Protein AF-0000000087534093 (afdb_homodimer)

Organism: NCBI:txid39488

Secondary structure (DSSP, 8-state):
--SEEEEEEES-HHHHHHHHHHHHHH--SSEEEEEEESSGGG-SS--HHHHHHHHHHTTTSSEEEEEE-SHHHHHHHHHHHHHS-HHHHTTEEE--S-HHHHHHHHHHHHTT---HHHHHHHHHHGGG----/--SEEEEEEES-HHHHHHHHHHHHHH--SSEEEEEEESSGGG-SS--HHHHHHHHHHTTTSSEEEEEESSHHHHHHHHHHHHHS-HHHHTTEEE--S-HHHHHHHHHHHHTT---HHHHHHHHHHGGG----

pLDDT: mean 95.96, std 4.79, range [62.59, 98.88]

InterPro domains:
  IPR004701 Phosphotransferase system, mannose-type IIA component [PF03610] (5-119)
  IPR004701 Phosphotransferase system, mannose-type IIA component [PS51096] (3-132)
  IPR012844 Dihydroxyacetone kinase phosphotransferase subunit, N-terminal domain [TIGR02364] (5-125)
  IPR036662 Phosphotransferase system, mannose-type IIA component superfamily [G3DSA:3.40.50.510] (1-131)
  IPR036662 Phosphotransferase system, mannose-type IIA component superfamily [SSF53062] (3-128)
  IPR039643 Dihydroxyacetone kinase phosphotransferase subunit DhaM [PTHR38594] (5-131)

Radius of gyration: 17.89 Å; Cα contacts (8 Å, |Δi|>4): 641; chains: 2; bounding box: 32×52×37 Å

Nearest PDB structures (foldseek):
  3b48-assembly1_A  TM=9.057E-01  e=6.236E-12  Enterococcus faecalis V583
  3b48-assembly1_B  TM=8.945E-01  e=7.944E-12  Enterococcus faecalis V583
  3b48-assembly2_D  TM=9.049E-01  e=7.477E-12  Enterococcus faecalis V583
  3b48-assembly3_E  TM=9.272E-01  e=3.193E-11  Enterococcus faecalis V583
  3ipr-assembly1_A  TM=7.389E-01  e=1.703E-05  Enterococcus faecalis

Sequence (264 aa):
MAKFGVVLVSHSEYIAKGLKELVDEMNDGSVQVVAAGGADGGRIGTSAIKIQGAIESVEDCDHILIYADLGSSILSAETAIDLIDEDLAEKVQLVDAPIVEGALAGVVQGTISDDVADVIKASEDARNVHKNMAKFGVVLVSHSEYIAKGLKELVDEMNDGSVQVVAAGGADGGRIGTSAIKIQGAIESVEDCDHILIYADLGSSILSAETAIDLIDEDLAEKVQLVDAPIVEGALAGVVQGTISDDVADVIKASEDARNVHKN

Foldseek 3Di:
DAQEEEEQEELAQCVQVVLQVVLVVLAPPNYHYDYQYHDPPRHRGGALVSLLVSLVVPLVHQAYEYAYADDRSVVSNVSNLVPDDPVSSVRYDYAPAHRRQLVNQLNNQSRVDSDNVSSSVSSRCSNVDDDD/DAQEEEEQEELAQCVQVVLQVVLVVLAPPNYHYDYQYHDPPRHRGGALVSLLVSLVVPLVHQAYEYAYADDRSVVSNVSSLVPDDPVSSVRYDYADAHRRQLVNQLNNQSRVDSDNVSSSVSSRCSNVDDDD

Structure (mmCIF, N/CA/C/O backbone):
data_AF-0000000087534093-model_v1
#
loop_
_entity.id
_entity.type
_entity.pdbx_description
1 polymer 'phosphoenolpyruvate--glycerone phosphotransferase'
#
loop_
_atom_site.group_PDB
_atom_site.id
_atom_site.type_symbol
_atom_site.label_atom_id
_atom_site.label_alt_id
_atom_site.label_comp_id
_atom_site.label_asym_id
_atom_site.label_entity_id
_atom_site.label_seq_id
_atom_site.pdbx_PDB_ins_code
_atom_site.Cartn_x
_atom_site.Cartn_y
_atom_site.Cartn_z
_atom_site.occupancy
_atom_site.B_iso_or_equiv
_atom_site.auth_seq_id
_atom_site.auth_comp_id
_atom_site.auth_asym_id
_atom_site.auth_atom_id
_atom_site.pdbx_PDB_model_num
ATOM 1 N N . MET A 1 1 ? 10.445 23.625 13 1 62.69 1 MET A N 1
ATOM 2 C CA . MET A 1 1 ? 9.25 22.781 13.039 1 62.69 1 MET A CA 1
ATOM 3 C C . MET A 1 1 ? 8.984 22.156 11.672 1 62.69 1 MET A C 1
ATOM 5 O O . MET A 1 1 ? 9.375 22.703 10.641 1 62.69 1 MET A O 1
ATOM 9 N N . ALA A 1 2 ? 8.531 20.797 11.609 1 74.69 2 ALA A N 1
ATOM 10 C CA . ALA A 1 2 ? 8.391 20.188 10.289 1 74.69 2 ALA A CA 1
ATOM 11 C C . ALA A 1 2 ? 7.309 20.891 9.477 1 74.69 2 ALA A C 1
ATOM 13 O O . ALA A 1 2 ? 6.332 21.391 10.031 1 74.69 2 ALA A O 1
ATOM 14 N N . LYS A 1 3 ? 7.59 21.141 8.266 1 90.69 3 LYS A N 1
ATOM 15 C CA . LYS A 1 3 ? 6.66 21.812 7.375 1 90.69 3 LYS A CA 1
ATOM 16 C C . LYS A 1 3 ? 5.477 20.922 7.027 1 90.69 3 LYS A C 1
ATOM 18 O O . LYS A 1 3 ? 4.336 21.375 6.977 1 90.69 3 LYS A O 1
ATOM 23 N N . PHE A 1 4 ? 5.746 19.641 6.945 1 97.69 4 PHE A N 1
ATOM 24 C CA . PHE A 1 4 ? 4.703 18.703 6.531 1 97.69 4 PHE A CA 1
ATOM 25 C C . PHE A 1 4 ? 4.43 17.672 7.621 1 97.69 4 PHE A C 1
ATOM 27 O O . PHE A 1 4 ? 5.359 17.094 8.188 1 97.69 4 PHE A O 1
ATOM 34 N N . GLY A 1 5 ? 3.141 17.5 8.008 1 98.44 5 GLY A N 1
ATOM 35 C CA . GLY A 1 5 ? 2.645 16.328 8.711 1 98.44 5 GLY A CA 1
ATOM 36 C C . GLY A 1 5 ? 1.967 15.328 7.797 1 98.44 5 GLY A C 1
ATOM 37 O O . GLY A 1 5 ? 1.226 15.711 6.887 1 98.44 5 GLY A O 1
ATOM 38 N N . VAL A 1 6 ? 2.297 14.117 7.973 1 98.69 6 VAL A N 1
ATOM 39 C CA . VAL A 1 6 ? 1.723 13.047 7.16 1 98.69 6 VAL A CA 1
ATOM 40 C C . VAL A 1 6 ? 0.996 12.047 8.055 1 98.69 6 VAL A C 1
ATOM 42 O O . VAL A 1 6 ? 1.562 11.555 9.039 1 98.69 6 VAL A O 1
ATOM 45 N N . VAL A 1 7 ? -0.252 11.805 7.742 1 98.88 7 VAL A N 1
ATOM 46 C CA . VAL A 1 7 ? -1.061 10.828 8.453 1 98.88 7 VAL A CA 1
ATOM 47 C C . VAL A 1 7 ? -1.387 9.656 7.531 1 98.88 7 VAL A C 1
ATOM 49 O O . VAL A 1 7 ? -2.018 9.836 6.488 1 98.88 7 VAL A O 1
ATOM 52 N N . LEU A 1 8 ? -0.976 8.492 7.895 1 98.81 8 LEU A N 1
ATOM 53 C CA . LEU A 1 8 ? -1.179 7.285 7.105 1 98.81 8 LEU A CA 1
ATOM 54 C C . LEU A 1 8 ? -2.373 6.492 7.621 1 98.81 8 LEU A C 1
ATOM 56 O O . LEU A 1 8 ? -2.316 5.91 8.711 1 98.81 8 LEU A O 1
ATOM 60 N N . VAL A 1 9 ? -3.438 6.434 6.871 1 98.62 9 VAL A N 1
ATOM 61 C CA . VAL A 1 9 ? -4.699 5.824 7.285 1 98.62 9 VAL A CA 1
ATOM 62 C C . VAL A 1 9 ? -4.922 4.523 6.512 1 98.62 9 VAL A C 1
ATOM 64 O O . VAL A 1 9 ? -4.973 4.527 5.281 1 98.62 9 VAL A O 1
ATOM 67 N N . SER A 1 10 ? -5.039 3.49 7.184 1 98.25 10 SER A N 1
ATOM 68 C CA . SER A 1 10 ? -5.289 2.189 6.574 1 98.25 10 SER A CA 1
ATOM 69 C C . SER A 1 10 ? -6.215 1.344 7.441 1 98.25 10 SER A C 1
ATOM 71 O O . SER A 1 10 ? -6.316 1.562 8.648 1 98.25 10 SER A O 1
ATOM 73 N N . HIS A 1 11 ? -6.906 0.391 6.844 1 97.81 11 HIS A N 1
ATOM 74 C CA . HIS A 1 11 ? -7.707 -0.587 7.57 1 97.81 11 HIS A CA 1
ATOM 75 C C . HIS A 1 11 ? -6.828 -1.479 8.445 1 97.81 11 HIS A C 1
ATOM 77 O O . HIS A 1 11 ? -7.312 -2.08 9.406 1 97.81 11 HIS A O 1
ATOM 83 N N . SER A 1 12 ? -5.613 -1.548 8.062 1 97.94 12 SER A N 1
ATOM 84 C CA . SER A 1 12 ? -4.672 -2.436 8.734 1 97.94 12 SER A CA 1
ATOM 85 C C . SER A 1 12 ? -3.656 -1.644 9.555 1 97.94 12 SER A C 1
ATOM 87 O O . SER A 1 12 ? -2.955 -0.784 9.023 1 97.94 12 SER A O 1
ATOM 89 N N . GLU A 1 13 ? -3.535 -1.968 10.812 1 97.69 13 GLU A N 1
ATOM 90 C CA . GLU A 1 13 ? -2.514 -1.368 11.664 1 97.69 13 GLU A CA 1
ATOM 91 C C . GLU A 1 13 ? -1.111 -1.701 11.164 1 97.69 13 GLU A C 1
ATOM 93 O O . GLU A 1 13 ? -0.208 -0.864 11.227 1 97.69 13 GLU A O 1
ATOM 98 N N . TYR A 1 14 ? -0.919 -2.854 10.625 1 97.75 14 TYR A N 1
ATOM 99 C CA . TYR A 1 14 ? 0.382 -3.291 10.133 1 97.75 14 TYR A CA 1
ATOM 100 C C . TYR A 1 14 ? 0.789 -2.504 8.891 1 97.75 14 TYR A C 1
ATOM 102 O O . TYR A 1 14 ? 1.941 -2.084 8.766 1 97.75 14 TYR A O 1
ATOM 110 N N . ILE A 1 15 ? -0.169 -2.312 7.988 1 98.44 15 ILE A N 1
ATOM 111 C CA . ILE A 1 15 ? 0.138 -1.559 6.777 1 98.44 15 ILE A CA 1
ATOM 112 C C . ILE A 1 15 ? 0.563 -0.139 7.148 1 98.44 15 ILE A C 1
ATOM 114 O O . ILE A 1 15 ? 1.596 0.348 6.68 1 98.44 15 ILE A O 1
ATOM 118 N N . ALA A 1 16 ? -0.221 0.5 8.039 1 98.5 16 ALA A N 1
ATOM 119 C CA . ALA A 1 16 ? 0.091 1.873 8.422 1 98.5 16 ALA A CA 1
ATOM 120 C C . ALA A 1 16 ? 1.44 1.949 9.133 1 98.5 16 ALA A C 1
ATOM 122 O O . ALA A 1 16 ? 2.268 2.809 8.812 1 98.5 16 ALA A O 1
ATOM 123 N N . LYS A 1 17 ? 1.658 1.052 10.039 1 97.88 17 LYS A N 1
ATOM 124 C CA . LYS A 1 17 ? 2.916 1.018 10.781 1 97.88 17 LYS A CA 1
ATOM 125 C C . LYS A 1 17 ? 4.094 0.728 9.852 1 97.88 17 LYS A C 1
ATOM 127 O O . LYS A 1 17 ? 5.133 1.388 9.938 1 97.88 17 LYS A O 1
ATOM 132 N N . GLY A 1 18 ? 3.969 -0.279 9.039 1 98.19 18 GLY A N 1
ATOM 133 C CA . GLY A 1 18 ? 5.02 -0.611 8.094 1 98.19 18 GLY A CA 1
ATOM 134 C C . GLY A 1 18 ? 5.348 0.524 7.141 1 98.19 18 GLY A C 1
ATOM 135 O O . GLY A 1 18 ? 6.516 0.766 6.832 1 98.19 18 GLY A O 1
ATOM 136 N N . LEU A 1 19 ? 4.293 1.172 6.648 1 98.62 19 LEU A N 1
ATOM 137 C CA . LEU A 1 19 ? 4.484 2.297 5.742 1 98.62 19 LEU A CA 1
ATOM 138 C C . LEU A 1 19 ? 5.215 3.441 6.438 1 98.62 19 LEU A C 1
ATOM 140 O O . LEU A 1 19 ? 6.098 4.07 5.852 1 98.62 19 LEU A O 1
ATOM 144 N N . LYS A 1 20 ? 4.852 3.705 7.691 1 98.5 20 LYS A N 1
ATOM 145 C CA . LYS A 1 20 ? 5.566 4.734 8.445 1 98.5 20 LYS A CA 1
ATOM 146 C C . LYS A 1 20 ? 7.055 4.41 8.539 1 98.5 20 LYS A C 1
ATOM 148 O O . LYS A 1 20 ? 7.898 5.27 8.281 1 98.5 20 LYS A O 1
ATOM 153 N N . GLU A 1 21 ? 7.355 3.193 8.898 1 97.5 21 GLU A N 1
ATOM 154 C CA . GLU A 1 21 ? 8.758 2.789 9 1 97.5 21 GLU A CA 1
ATOM 155 C C . GLU A 1 21 ? 9.477 2.953 7.664 1 97.5 21 GLU A C 1
ATOM 157 O O . GLU A 1 21 ? 10.617 3.416 7.625 1 97.5 21 GLU A O 1
ATOM 162 N N . LEU A 1 22 ? 8.82 2.539 6.613 1 97.62 22 LEU A N 1
ATOM 163 C CA . LEU A 1 22 ? 9.406 2.6 5.273 1 97.62 22 LEU A CA 1
ATOM 164 C C . LEU A 1 22 ? 9.695 4.039 4.875 1 97.62 22 LEU A C 1
ATOM 166 O O . LEU A 1 22 ? 10.805 4.352 4.43 1 97.62 22 LEU A O 1
ATOM 170 N N . VAL A 1 23 ? 8.719 4.957 5.051 1 97.25 23 VAL A N 1
ATOM 171 C CA . VAL A 1 23 ? 8.906 6.332 4.609 1 97.25 23 VAL A CA 1
ATOM 172 C C . VAL A 1 23 ? 9.891 7.043 5.535 1 97.25 23 VAL A C 1
ATOM 174 O O . VAL A 1 23 ? 10.602 7.961 5.113 1 97.25 23 VAL A O 1
ATOM 177 N N . ASP A 1 24 ? 9.938 6.637 6.812 1 96.56 24 ASP A N 1
ATOM 178 C CA . ASP A 1 24 ? 10.891 7.227 7.75 1 96.56 24 ASP A CA 1
ATOM 179 C C . ASP A 1 24 ? 12.328 6.957 7.316 1 96.56 24 ASP A C 1
ATOM 181 O O . ASP A 1 24 ? 13.227 7.75 7.605 1 96.56 24 ASP A O 1
ATOM 185 N N . GLU A 1 25 ? 12.531 5.781 6.617 1 93.88 25 GLU A N 1
ATOM 186 C CA . GLU A 1 25 ? 13.859 5.465 6.098 1 93.88 25 GLU A CA 1
ATOM 187 C C . GLU A 1 25 ? 14.312 6.496 5.07 1 93.88 25 GLU A C 1
ATOM 189 O O . GLU A 1 25 ? 15.516 6.707 4.883 1 93.88 25 GLU A O 1
ATOM 194 N N . MET A 1 26 ? 13.305 7.133 4.414 1 90.31 26 MET A N 1
ATOM 195 C CA . MET A 1 26 ? 13.617 8.086 3.355 1 90.31 26 MET A CA 1
ATOM 196 C C . MET A 1 26 ? 13.5 9.523 3.861 1 90.31 26 MET A C 1
ATOM 198 O O . MET A 1 26 ? 13.773 10.469 3.125 1 90.31 26 MET A O 1
ATOM 202 N N . ASN A 1 27 ? 13.047 9.578 5.031 1 91.75 27 ASN A N 1
ATOM 203 C CA . ASN A 1 27 ? 12.789 10.867 5.664 1 91.75 27 ASN A CA 1
ATOM 204 C C . ASN A 1 27 ? 14.023 11.391 6.395 1 91.75 27 ASN A C 1
ATOM 206 O O . ASN A 1 27 ? 14.742 10.617 7.043 1 91.75 27 ASN A O 1
ATOM 210 N N . ASP A 1 28 ? 14.336 12.617 6.301 1 88.69 28 ASP A N 1
ATOM 211 C CA . ASP A 1 28 ? 15.477 13.219 6.984 1 88.69 28 ASP A CA 1
ATOM 212 C C . ASP A 1 28 ? 15.023 13.992 8.227 1 88.69 28 ASP A C 1
ATOM 214 O O . ASP A 1 28 ? 15.789 14.797 8.773 1 88.69 28 ASP A O 1
ATOM 218 N N . GLY A 1 29 ? 13.789 13.758 8.633 1 86.81 29 GLY A N 1
ATOM 219 C CA . GLY A 1 29 ? 13.242 14.469 9.781 1 86.81 29 GLY A CA 1
ATOM 220 C C . GLY A 1 29 ? 12.406 15.672 9.391 1 86.81 29 GLY A C 1
ATOM 221 O O . GLY A 1 29 ? 11.766 16.297 10.242 1 86.81 29 GLY A O 1
ATOM 222 N N . SER A 1 30 ? 12.328 16 8.148 1 90.31 30 SER A N 1
ATOM 223 C CA . SER A 1 30 ? 11.633 17.188 7.672 1 90.31 30 SER A CA 1
ATOM 224 C C . SER A 1 30 ? 10.125 16.953 7.617 1 90.31 30 SER A C 1
ATOM 226 O O . SER A 1 30 ? 9.344 17.906 7.508 1 90.31 30 SER A O 1
ATOM 228 N N . VAL A 1 31 ? 9.758 15.766 7.582 1 96.62 31 VAL A N 1
ATOM 229 C CA . VAL A 1 31 ? 8.344 15.422 7.523 1 96.62 31 VAL A CA 1
ATOM 230 C C . VAL A 1 31 ? 7.961 14.609 8.766 1 96.62 31 VAL A C 1
ATOM 232 O O . VAL A 1 31 ? 8.625 13.633 9.102 1 96.62 31 VAL A O 1
ATOM 235 N N . GLN A 1 32 ? 6.988 15.023 9.492 1 97.88 32 GLN A N 1
ATOM 236 C CA . GLN A 1 32 ? 6.453 14.234 10.594 1 97.88 32 GLN A CA 1
ATOM 237 C C . GLN A 1 32 ? 5.426 13.219 10.109 1 97.88 32 GLN A C 1
ATOM 239 O O . GLN A 1 32 ? 4.414 13.594 9.508 1 97.88 32 GLN A O 1
ATOM 244 N N . VAL A 1 33 ? 5.664 11.992 10.383 1 98.5 33 VAL A N 1
ATOM 245 C CA . VAL A 1 33 ? 4.793 10.938 9.875 1 98.5 33 VAL A CA 1
ATOM 246 C C . VAL A 1 33 ? 4.133 10.203 11.039 1 98.5 33 VAL A C 1
ATOM 248 O O . VAL A 1 33 ? 4.809 9.805 11.992 1 98.5 33 VAL A O 1
ATOM 251 N N . VAL A 1 34 ? 2.832 10.023 10.961 1 98.62 34 VAL A N 1
ATOM 252 C CA . VAL A 1 34 ? 2.074 9.32 11.992 1 98.62 34 VAL A CA 1
ATOM 253 C C . VAL A 1 34 ? 1.203 8.242 11.344 1 98.62 34 VAL A C 1
ATOM 255 O O . VAL A 1 34 ? 0.57 8.484 10.312 1 98.62 34 VAL A O 1
ATOM 258 N N . ALA A 1 35 ? 1.254 7.059 11.906 1 98.56 35 ALA A N 1
ATOM 259 C CA . ALA A 1 35 ? 0.413 5.957 11.445 1 98.56 35 ALA A CA 1
ATOM 260 C C . ALA A 1 35 ? -0.921 5.938 12.188 1 98.56 35 ALA A C 1
ATOM 262 O O . ALA A 1 35 ? -0.96 6.09 13.406 1 98.56 35 ALA A O 1
ATOM 263 N N . ALA A 1 36 ? -1.951 5.844 11.469 1 97.94 36 ALA A N 1
ATOM 264 C CA . ALA A 1 36 ? -3.303 5.699 12 1 97.94 36 ALA A CA 1
ATOM 265 C C . ALA A 1 36 ? -4.043 4.551 11.32 1 97.94 36 ALA A C 1
ATOM 267 O O . ALA A 1 36 ? -5.035 4.77 10.625 1 97.94 36 ALA A O 1
ATOM 268 N N . GLY A 1 37 ? -3.576 3.371 11.633 1 97.12 37 GLY A N 1
ATOM 269 C CA . GLY A 1 37 ? -4.176 2.201 11.008 1 97.12 37 GLY A CA 1
ATOM 270 C C . GLY A 1 37 ? -4.926 1.32 11.992 1 97.12 37 GLY A C 1
ATOM 271 O O . GLY A 1 37 ? -4.566 1.245 13.164 1 97.12 37 GLY A O 1
ATOM 272 N N . GLY A 1 38 ? -5.969 0.679 11.461 1 96.75 38 GLY A N 1
ATOM 273 C CA . GLY A 1 38 ? -6.684 -0.331 12.227 1 96.75 38 GLY A CA 1
ATOM 274 C C . GLY A 1 38 ? -7.797 0.244 13.078 1 96.75 38 GLY A C 1
ATOM 275 O O . GLY A 1 38 ? -7.867 1.458 13.281 1 96.75 38 GLY A O 1
ATOM 276 N N . ALA A 1 39 ? -8.711 -0.656 13.422 1 94.62 39 ALA A N 1
ATOM 277 C CA . ALA A 1 39 ? -9.742 -0.328 14.406 1 94.62 39 ALA A CA 1
ATOM 278 C C . ALA A 1 39 ? -9.234 -0.542 15.828 1 94.62 39 ALA A C 1
ATOM 280 O O . ALA A 1 39 ? -8.031 -0.699 16.047 1 94.62 39 ALA A O 1
ATOM 281 N N . ASP A 1 40 ? -10.219 -0.404 16.719 1 88.12 40 ASP A N 1
ATOM 282 C CA . ASP A 1 40 ? -9.844 -0.617 18.125 1 88.12 40 ASP A CA 1
ATOM 283 C C . ASP A 1 40 ? -9.344 -2.041 18.344 1 88.12 40 ASP A C 1
ATOM 285 O O . ASP A 1 40 ? -9.906 -2.996 17.797 1 88.12 40 ASP A O 1
ATOM 289 N N . GLY A 1 41 ? -8.234 -2.191 19.047 1 87.12 41 GLY A N 1
ATOM 290 C CA . GLY A 1 41 ? -7.684 -3.494 19.391 1 87.12 41 GLY A CA 1
ATOM 291 C C . GLY A 1 41 ? -6.871 -4.105 18.25 1 87.12 41 GLY A C 1
ATOM 292 O O . GLY A 1 41 ? -6.562 -5.297 18.281 1 87.12 41 GLY A O 1
ATOM 293 N N . GLY A 1 42 ? -6.621 -3.4 17.281 1 85.88 42 GLY A N 1
ATOM 294 C CA . GLY A 1 42 ? -5.738 -3.861 16.219 1 85.88 42 GLY A CA 1
ATOM 295 C C . GLY A 1 42 ? -6.457 -4.668 15.156 1 85.88 42 GLY A C 1
ATOM 296 O O . GLY A 1 42 ? -5.82 -5.277 14.297 1 85.88 42 GLY A O 1
ATOM 297 N N . ARG A 1 43 ? -7.812 -4.703 15.25 1 93.31 43 ARG A N 1
ATOM 298 C CA . ARG A 1 43 ? -8.602 -5.414 14.258 1 93.31 43 ARG A CA 1
ATOM 299 C C . ARG A 1 43 ? -8.609 -4.668 12.922 1 93.31 43 ARG A C 1
ATOM 301 O O . ARG A 1 43 ? -8.375 -3.461 12.883 1 93.31 43 ARG A O 1
ATOM 308 N N . ILE A 1 44 ? -8.82 -5.387 11.812 1 96.81 44 ILE A N 1
ATOM 309 C CA . ILE A 1 44 ? -8.984 -4.766 10.5 1 96.81 44 ILE A CA 1
ATOM 310 C C . ILE A 1 44 ? -10.148 -3.783 10.531 1 96.81 44 ILE A C 1
ATOM 312 O O . ILE A 1 44 ? -11.227 -4.109 11.039 1 96.81 44 ILE A O 1
ATOM 316 N N . GLY A 1 45 ? -9.945 -2.611 10.133 1 96.38 45 GLY A N 1
ATOM 317 C CA . GLY A 1 45 ? -10.914 -1.527 10.156 1 96.38 45 GLY A CA 1
ATOM 318 C C . GLY A 1 45 ? -10.281 -0.159 10.305 1 96.38 45 GLY A C 1
ATOM 319 O O . GLY A 1 45 ? -9.078 0.002 10.062 1 96.38 45 GLY A O 1
ATOM 320 N N . THR A 1 46 ? -11.094 0.821 10.516 1 96.94 46 THR A N 1
ATOM 321 C CA . THR A 1 46 ? -10.609 2.186 10.703 1 96.94 46 THR A CA 1
ATOM 322 C C . THR A 1 46 ? -11.25 2.818 11.938 1 96.94 46 THR A C 1
ATOM 324 O O . THR A 1 46 ? -12.242 2.307 12.461 1 96.94 46 THR A O 1
ATOM 327 N N . SER A 1 47 ? -10.648 3.777 12.422 1 96.75 47 SER A N 1
ATOM 328 C CA . SER A 1 47 ? -11.148 4.539 13.555 1 96.75 47 SER A CA 1
ATOM 329 C C . SER A 1 47 ? -10.992 6.039 13.336 1 96.75 47 SER A C 1
ATOM 331 O O . SER A 1 47 ? -9.875 6.555 13.32 1 96.75 47 SER A O 1
ATOM 333 N N . ALA A 1 48 ? -12.141 6.668 13.258 1 96.75 48 ALA A N 1
ATOM 334 C CA . ALA A 1 48 ? -12.117 8.117 13.078 1 96.75 48 ALA A CA 1
ATOM 335 C C . ALA A 1 48 ? -11.43 8.797 14.258 1 96.75 48 ALA A C 1
ATOM 337 O O . ALA A 1 48 ? -10.734 9.805 14.078 1 96.75 48 ALA A O 1
ATOM 338 N N . ILE A 1 49 ? -11.594 8.258 15.438 1 97.06 49 ILE A N 1
ATOM 339 C CA . ILE A 1 49 ? -11 8.828 16.641 1 97.06 49 ILE A CA 1
ATOM 340 C C . ILE A 1 49 ? -9.484 8.688 16.594 1 97.06 49 ILE A C 1
ATOM 342 O O . ILE A 1 49 ? -8.75 9.609 16.953 1 97.06 49 ILE A O 1
ATOM 346 N N . LYS A 1 50 ? -9.031 7.555 16.156 1 97.06 50 LYS A N 1
ATOM 347 C CA . LYS A 1 50 ? -7.598 7.336 15.984 1 97.06 50 LYS A CA 1
ATOM 348 C C . LYS A 1 50 ? -7.012 8.305 14.961 1 97.06 50 LYS A C 1
ATOM 350 O O . LYS A 1 50 ? -5.941 8.875 15.18 1 97.06 50 LYS A O 1
ATOM 355 N N . ILE A 1 51 ? -7.676 8.5 13.867 1 98.44 51 ILE A N 1
ATOM 356 C CA . ILE A 1 51 ? -7.242 9.414 12.812 1 98.44 51 ILE A CA 1
ATOM 357 C C . ILE A 1 51 ? -7.242 10.844 13.336 1 98.44 51 ILE A C 1
ATOM 359 O O . ILE A 1 51 ? -6.301 11.602 13.086 1 98.44 51 ILE A O 1
ATOM 363 N N . GLN A 1 52 ? -8.297 11.156 14.094 1 98.44 52 GLN A N 1
ATOM 364 C CA . GLN A 1 52 ? -8.367 12.469 14.719 1 98.44 52 GLN A CA 1
ATOM 365 C C . GLN A 1 52 ? -7.141 12.734 15.586 1 98.44 52 GLN A C 1
ATOM 367 O O . GLN A 1 52 ? -6.512 13.789 15.477 1 98.44 52 GLN A O 1
ATOM 372 N N . GLY A 1 53 ? -6.875 11.766 16.469 1 98.25 53 GLY A N 1
ATOM 373 C CA . GLY A 1 53 ? -5.711 11.898 17.328 1 98.25 53 GLY A CA 1
ATOM 374 C C . GLY A 1 53 ? -4.414 12.047 16.547 1 98.25 53 GLY A C 1
ATOM 375 O O . GLY A 1 53 ? -3.533 12.812 16.953 1 98.25 53 GLY A O 1
ATOM 376 N N . ALA A 1 54 ? -4.23 11.336 15.461 1 98.62 54 ALA A N 1
ATOM 377 C CA . ALA A 1 54 ? -3.043 11.414 14.609 1 98.62 54 ALA A CA 1
ATOM 378 C C . ALA A 1 54 ? -2.891 12.812 14.016 1 98.62 54 ALA A C 1
ATOM 380 O O . ALA A 1 54 ? -1.801 13.391 14.031 1 98.62 54 ALA A O 1
ATOM 381 N N . ILE A 1 55 ? -4.004 13.352 13.5 1 98.69 55 ILE A N 1
ATOM 382 C CA . ILE A 1 55 ? -3.984 14.695 12.938 1 98.69 55 ILE A CA 1
ATOM 383 C C . ILE A 1 55 ? -3.561 15.695 14.008 1 98.69 55 ILE A C 1
ATOM 385 O O . ILE A 1 55 ? -2.682 16.531 13.781 1 98.69 55 ILE A O 1
ATOM 389 N N . GLU A 1 56 ? -4.117 15.594 15.156 1 98.62 56 GLU A N 1
ATOM 390 C CA . GLU A 1 56 ? -3.838 16.516 16.25 1 98.62 56 GLU A CA 1
ATOM 391 C C . GLU A 1 56 ? -2.383 16.438 16.688 1 98.62 56 GLU A C 1
ATOM 393 O O . GLU A 1 56 ? -1.791 17.422 17.109 1 98.62 56 GLU A O 1
ATOM 398 N N . SER A 1 57 ? -1.826 15.289 16.609 1 98.44 57 SER A N 1
ATOM 399 C CA . SER A 1 57 ? -0.45 15.086 17.047 1 98.44 57 SER A CA 1
ATOM 400 C C . SER A 1 57 ? 0.535 15.82 16.156 1 98.44 57 SER A C 1
ATOM 402 O O . SER A 1 57 ? 1.693 16.016 16.516 1 98.44 57 SER A O 1
ATOM 404 N N . VAL A 1 58 ? 0.129 16.219 14.953 1 98.19 58 VAL A N 1
ATOM 405 C CA . VAL A 1 58 ? 1.014 16.938 14.039 1 98.19 58 VAL A CA 1
ATOM 406 C C . VAL A 1 58 ? 0.437 18.312 13.742 1 98.19 58 VAL A C 1
ATOM 408 O O . VAL A 1 58 ? 0.669 18.875 12.672 1 98.19 58 VAL A O 1
ATOM 411 N N . GLU A 1 59 ? -0.274 18.859 14.656 1 97.5 59 GLU A N 1
ATOM 412 C CA . GLU A 1 59 ? -0.987 20.125 14.469 1 97.5 59 GLU A CA 1
ATOM 413 C C . GLU A 1 59 ? -0.017 21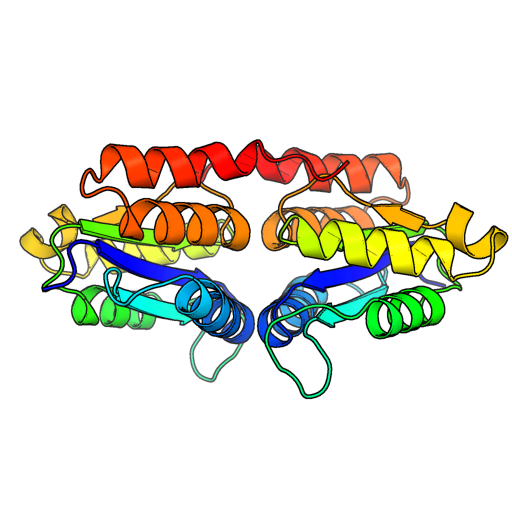.281 14.25 1 97.5 59 GLU A C 1
ATOM 415 O O . GLU A 1 59 ? -0.39 22.312 13.695 1 97.5 59 GLU A O 1
ATOM 420 N N . ASP A 1 60 ? 1.2 21.125 14.641 1 96.81 60 ASP A N 1
ATOM 421 C CA . ASP A 1 60 ? 2.172 22.219 14.547 1 96.81 60 ASP A CA 1
ATOM 422 C C . ASP A 1 60 ? 2.746 22.312 13.133 1 96.81 60 ASP A C 1
ATOM 424 O O . ASP A 1 60 ? 3.424 23.297 12.805 1 96.81 60 ASP A O 1
ATOM 428 N N . CYS A 1 61 ? 2.498 21.344 12.273 1 97.31 61 CYS A N 1
ATOM 429 C CA . CYS A 1 61 ? 2.959 21.391 10.891 1 97.31 61 CYS A CA 1
ATOM 430 C C . CYS A 1 61 ? 2.123 22.359 10.062 1 97.31 61 CYS A C 1
ATOM 432 O O . CYS A 1 61 ? 0.958 22.609 10.383 1 97.31 61 CYS A O 1
ATOM 434 N N . ASP A 1 62 ? 2.754 22.953 9.047 1 96.75 62 ASP A N 1
ATOM 435 C CA . ASP A 1 62 ? 2.07 23.938 8.203 1 96.75 62 ASP A CA 1
ATOM 436 C C . ASP A 1 62 ? 1.018 23.266 7.328 1 96.75 62 ASP A C 1
ATOM 438 O O . ASP A 1 62 ? -0.033 23.844 7.051 1 96.75 62 ASP A O 1
ATOM 442 N N . HIS A 1 63 ? 1.33 22.094 6.852 1 98.06 63 HIS A N 1
ATOM 443 C CA . HIS A 1 63 ? 0.454 21.297 6 1 98.06 63 HIS A CA 1
ATOM 444 C C . HIS A 1 63 ? 0.364 19.844 6.5 1 98.06 63 HIS A C 1
ATOM 446 O O . HIS A 1 63 ? 1.369 19.266 6.914 1 98.06 63 HIS A O 1
ATOM 452 N N . ILE A 1 64 ? -0.81 19.359 6.555 1 98.69 64 ILE A N 1
ATOM 453 C CA . ILE A 1 64 ? -1.04 18 7 1 98.69 64 ILE A CA 1
ATOM 454 C C . ILE A 1 64 ? -1.688 17.188 5.875 1 98.69 64 ILE A C 1
ATOM 456 O O . ILE A 1 64 ? -2.797 17.5 5.438 1 98.69 64 ILE A O 1
ATOM 460 N N . LEU A 1 65 ? -0.986 16.188 5.41 1 98.69 65 LEU A N 1
ATOM 461 C CA . LEU A 1 65 ? -1.421 15.367 4.281 1 98.69 65 LEU A CA 1
ATOM 462 C C . LEU A 1 65 ? -1.848 13.977 4.754 1 98.69 65 LEU A C 1
ATOM 464 O O . LEU A 1 65 ? -1.093 13.297 5.449 1 98.69 65 LEU A O 1
ATOM 468 N N . ILE A 1 66 ? -3.049 13.586 4.375 1 98.81 66 ILE A N 1
ATOM 469 C CA . ILE A 1 66 ? -3.584 12.281 4.73 1 98.81 66 ILE A CA 1
ATOM 470 C C . ILE A 1 66 ? -3.529 11.352 3.52 1 98.81 66 ILE A C 1
ATOM 472 O O . ILE A 1 66 ? -3.973 11.719 2.43 1 98.81 66 ILE A O 1
ATOM 476 N N . TYR A 1 67 ? -2.949 10.242 3.678 1 98.69 67 TYR A N 1
ATOM 477 C CA . TYR A 1 67 ? -2.973 9.156 2.701 1 98.69 67 TYR A CA 1
ATOM 478 C C . TYR A 1 67 ? -3.834 8 3.193 1 98.69 67 TYR A C 1
ATOM 480 O O . TYR A 1 67 ? -3.631 7.492 4.297 1 98.69 67 TYR A O 1
ATOM 488 N N . ALA A 1 68 ? -4.785 7.531 2.371 1 98.44 68 ALA A N 1
ATOM 489 C CA . ALA A 1 68 ? -5.719 6.477 2.752 1 98.44 68 ALA A CA 1
ATOM 490 C C . ALA A 1 68 ? -5.707 5.34 1.734 1 98.44 68 ALA A C 1
ATOM 492 O O . ALA A 1 68 ? -5.387 5.551 0.562 1 98.44 68 ALA A O 1
ATOM 493 N N . ASP A 1 69 ? -6.059 4.168 2.139 1 96.62 69 ASP A N 1
ATOM 494 C CA . ASP A 1 69 ? -5.957 3.008 1.261 1 96.62 69 ASP A CA 1
ATOM 495 C C . A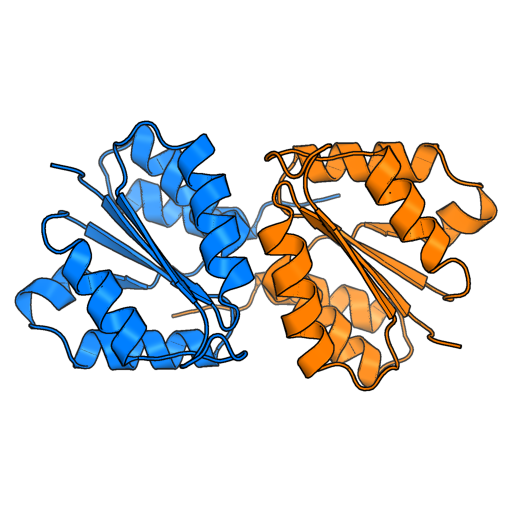SP A 1 69 ? -7.262 2.773 0.505 1 96.62 69 ASP A C 1
ATOM 497 O O . ASP A 1 69 ? -7.289 2.828 -0.727 1 96.62 69 ASP A O 1
ATOM 501 N N . LEU A 1 70 ? -8.414 2.471 1.104 1 90.56 70 LEU A N 1
ATOM 502 C CA . LEU A 1 70 ? -9.68 2.08 0.49 1 90.56 70 LEU A CA 1
ATOM 503 C C . LEU A 1 70 ? -10.758 3.117 0.77 1 90.56 70 LEU A C 1
ATOM 505 O O . LEU A 1 70 ? -10.547 4.051 1.545 1 90.56 70 LEU A O 1
ATOM 509 N N . GLY A 1 71 ? -11.867 2.93 0.202 1 88.38 71 GLY A N 1
ATOM 510 C CA . GLY A 1 71 ? -12.977 3.863 0.303 1 88.38 71 GLY A CA 1
ATOM 511 C C . GLY A 1 71 ? -13.406 4.129 1.734 1 88.38 71 GLY A C 1
ATOM 512 O O . GLY A 1 71 ? -13.516 5.285 2.15 1 88.38 71 GLY A O 1
ATOM 513 N N . SER A 1 72 ? -13.508 3.135 2.506 1 90.94 72 SER A N 1
ATOM 514 C CA . SER A 1 72 ? -13.992 3.334 3.869 1 90.94 72 SER A CA 1
ATOM 515 C C . SER A 1 72 ? -13 4.148 4.695 1 90.94 72 SER A C 1
ATOM 517 O O . SER A 1 72 ? -13.391 4.863 5.617 1 90.94 72 SER A O 1
ATOM 519 N N . SER A 1 73 ? -11.75 3.934 4.406 1 95.19 73 SER A N 1
ATOM 520 C CA . SER A 1 73 ? -10.742 4.719 5.113 1 95.19 73 SER A CA 1
ATOM 521 C C . SER A 1 73 ? -10.859 6.199 4.773 1 95.19 73 SER A C 1
ATOM 523 O O . SER A 1 73 ? -10.523 7.059 5.594 1 95.19 73 SER A O 1
ATOM 525 N N . ILE A 1 74 ? -11.32 6.473 3.602 1 95.75 74 ILE A N 1
ATOM 526 C CA . ILE A 1 74 ? -11.531 7.852 3.17 1 95.75 74 ILE A CA 1
ATOM 527 C C . ILE A 1 74 ? -12.664 8.477 3.977 1 95.75 74 ILE A C 1
ATOM 529 O O . ILE A 1 74 ? -12.531 9.586 4.5 1 95.75 74 ILE A O 1
ATOM 533 N N . LEU A 1 75 ? -13.734 7.758 4.129 1 95.06 75 LEU A N 1
ATOM 534 C CA . LEU A 1 75 ? -14.867 8.242 4.91 1 95.06 75 LEU A CA 1
ATOM 535 C C . LEU A 1 75 ? -14.469 8.484 6.359 1 95.06 75 LEU A C 1
ATOM 537 O O . LEU A 1 75 ? -14.883 9.484 6.961 1 95.06 75 LEU A O 1
ATOM 541 N N . SER A 1 76 ? -13.68 7.59 6.91 1 97.12 76 SER A N 1
ATOM 542 C CA . SER A 1 76 ? -13.211 7.738 8.281 1 97.12 76 SER A CA 1
ATOM 543 C C . SER A 1 76 ? -12.32 8.969 8.438 1 97.12 76 SER A C 1
ATOM 545 O O . SER A 1 76 ? -12.406 9.68 9.438 1 97.12 76 SER A O 1
ATOM 547 N N . ALA A 1 77 ? -11.508 9.164 7.469 1 97.69 77 ALA A N 1
ATOM 548 C CA . ALA A 1 77 ? -10.656 10.352 7.484 1 97.69 77 ALA A CA 1
ATOM 549 C C . ALA A 1 77 ? -11.484 11.633 7.434 1 97.69 77 ALA A C 1
ATOM 551 O O . ALA A 1 77 ? -11.227 12.578 8.18 1 97.69 77 ALA A O 1
ATOM 552 N N . GLU A 1 78 ? -12.469 11.617 6.562 1 97.25 78 GLU A N 1
ATOM 553 C CA . GLU A 1 78 ? -13.352 12.773 6.453 1 97.25 78 GLU A CA 1
ATOM 554 C C . GLU A 1 78 ? -14.078 13.039 7.773 1 97.25 78 GLU A C 1
ATOM 556 O O . GLU A 1 78 ? -14.195 14.195 8.203 1 97.25 78 GLU A O 1
ATOM 561 N N . THR A 1 79 ? -14.547 12.016 8.383 1 97.88 79 THR A N 1
ATOM 562 C CA . THR A 1 79 ? -15.211 12.125 9.68 1 97.88 79 THR A CA 1
ATOM 563 C C . THR A 1 79 ? -14.258 12.711 10.719 1 97.88 79 THR A C 1
ATOM 565 O O . THR A 1 79 ? -14.648 13.57 11.508 1 97.88 79 THR A O 1
ATOM 568 N N . ALA A 1 80 ? -13.023 12.195 10.727 1 98.19 80 ALA A N 1
ATOM 569 C CA . ALA A 1 80 ? -12.016 12.711 11.648 1 98.19 80 ALA A CA 1
ATOM 570 C C . ALA A 1 80 ? -11.797 14.211 11.445 1 98.19 80 ALA A C 1
ATOM 572 O O . ALA A 1 80 ? -11.68 14.961 12.414 1 98.19 80 ALA A O 1
ATOM 573 N N . ILE A 1 81 ? -11.711 14.648 10.188 1 98 81 ILE A N 1
ATOM 574 C CA . ILE A 1 81 ? -11.492 16.047 9.844 1 98 81 ILE A CA 1
ATOM 575 C C . ILE A 1 81 ? -12.656 16.891 10.352 1 98 81 ILE A C 1
ATOM 577 O O . ILE A 1 81 ? -12.453 18.016 10.836 1 98 81 ILE A O 1
ATOM 581 N N . ASP A 1 82 ? -13.859 16.375 10.281 1 97.56 82 ASP A N 1
ATOM 582 C CA . ASP A 1 82 ? -15.047 17.078 10.758 1 97.56 82 ASP A CA 1
ATOM 583 C C . ASP A 1 82 ? -15.008 17.25 12.273 1 97.56 82 ASP A C 1
ATOM 585 O O . ASP A 1 82 ? -15.695 18.125 12.82 1 97.56 82 ASP A O 1
ATOM 589 N N . LEU A 1 83 ? -14.234 16.453 12.945 1 97.38 83 LEU A N 1
ATOM 590 C CA . LEU A 1 83 ? -14.242 16.422 14.406 1 97.38 83 LEU A CA 1
ATOM 591 C C . LEU A 1 83 ? -13.172 17.344 14.977 1 97.38 83 LEU A C 1
ATOM 593 O O . LEU A 1 83 ? -13.18 17.641 16.172 1 97.38 83 LEU A O 1
ATOM 597 N N . ILE A 1 84 ? -12.242 17.781 14.164 1 97.69 84 ILE A N 1
ATOM 598 C CA . ILE A 1 84 ? -11.164 18.609 14.695 1 97.69 84 ILE A CA 1
ATOM 599 C C . ILE A 1 84 ? -11.508 20.094 14.523 1 97.69 84 ILE A C 1
ATOM 601 O O . ILE A 1 84 ? -12.492 20.422 13.852 1 97.69 84 ILE A O 1
ATOM 605 N N . ASP A 1 85 ? -10.688 20.938 15.188 1 96.81 85 ASP A N 1
ATOM 606 C CA . ASP A 1 85 ? -10.875 22.375 15.125 1 96.81 85 ASP A CA 1
ATOM 607 C C . ASP A 1 85 ? -10.758 22.891 13.688 1 96.81 85 ASP A C 1
ATOM 609 O O . ASP A 1 85 ? -9.898 22.422 12.93 1 96.81 85 ASP A O 1
ATOM 613 N N . GLU A 1 86 ? -11.57 23.891 13.383 1 96.75 86 GLU A N 1
ATOM 614 C CA . GLU A 1 86 ? -11.641 24.438 12.023 1 96.75 86 GLU A CA 1
ATOM 615 C C . GLU A 1 86 ? -10.273 24.922 11.555 1 96.75 86 GLU A C 1
ATOM 617 O O . GLU A 1 86 ? -9.914 24.734 10.391 1 96.75 86 GLU A O 1
ATOM 622 N N . ASP A 1 87 ? -9.555 25.594 12.438 1 97.5 87 ASP A N 1
ATOM 623 C CA . ASP A 1 87 ? -8.234 26.109 12.078 1 97.5 87 ASP A CA 1
ATOM 624 C C . ASP A 1 87 ? -7.289 24.984 11.688 1 97.5 87 ASP A C 1
ATOM 626 O O . ASP A 1 87 ? -6.5 25.109 10.75 1 97.5 87 ASP A O 1
ATOM 630 N N . LEU A 1 88 ? -7.328 23.922 12.453 1 98.19 88 LEU A N 1
ATOM 631 C CA . LEU A 1 88 ? -6.516 22.75 12.148 1 98.19 88 LEU A CA 1
ATOM 632 C C . LEU A 1 88 ? -6.977 22.094 10.859 1 98.19 88 LEU A C 1
ATOM 634 O O . LEU A 1 88 ? -6.152 21.688 10.031 1 98.19 88 LEU A O 1
ATOM 638 N N . ALA A 1 89 ? -8.297 21.953 10.648 1 98.12 89 ALA A N 1
ATOM 639 C CA . ALA A 1 89 ? -8.875 21.328 9.469 1 98.12 89 ALA A CA 1
ATOM 640 C C . ALA A 1 89 ? -8.422 22.016 8.188 1 98.12 89 ALA A C 1
ATOM 642 O O . ALA A 1 89 ? -8.289 21.375 7.141 1 98.12 89 ALA A O 1
ATOM 643 N N . GLU A 1 90 ? -8.172 23.297 8.289 1 97.38 90 GLU A N 1
ATOM 644 C CA . GLU A 1 90 ? -7.762 24.078 7.129 1 97.38 90 GLU A CA 1
ATOM 645 C C . GLU A 1 90 ? -6.391 23.641 6.621 1 97.38 90 GLU A C 1
ATOM 647 O O . GLU A 1 90 ? -6.059 23.844 5.449 1 97.38 90 GLU A O 1
ATOM 652 N N . LYS A 1 91 ? -5.586 23.047 7.48 1 97.62 91 LYS A N 1
ATOM 653 C CA . LYS A 1 91 ? -4.23 22.609 7.148 1 97.62 91 LYS A CA 1
ATOM 654 C C . LYS A 1 91 ? -4.234 21.203 6.559 1 97.62 91 LYS A C 1
ATOM 656 O O . LYS A 1 91 ? -3.215 20.734 6.055 1 97.62 91 LYS A O 1
ATOM 661 N N . VAL A 1 92 ? -5.402 20.547 6.617 1 98.44 92 VAL A N 1
ATOM 662 C CA . VAL A 1 92 ? -5.461 19.109 6.348 1 98.44 92 VAL A CA 1
ATOM 663 C C . VAL A 1 92 ? -5.934 18.875 4.918 1 98.44 92 VAL A C 1
ATOM 665 O O . VAL A 1 92 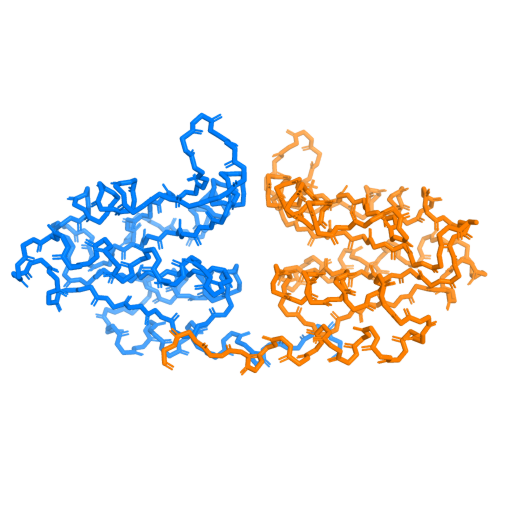? -6.898 19.484 4.465 1 98.44 92 VAL A O 1
ATOM 668 N N . GLN A 1 93 ? -5.273 18.047 4.219 1 97.75 93 GLN A N 1
ATOM 669 C CA . GLN A 1 93 ? -5.68 17.656 2.873 1 97.75 93 GLN A CA 1
ATOM 670 C C . GLN A 1 93 ? -5.598 16.141 2.691 1 97.75 93 GLN A C 1
ATOM 672 O O . GLN A 1 93 ? -4.609 15.516 3.076 1 97.75 93 GLN A O 1
ATOM 677 N N . LEU A 1 94 ? -6.66 15.609 2.176 1 97.94 94 LEU A N 1
ATOM 678 C CA . LEU A 1 94 ? -6.656 14.227 1.716 1 97.94 94 LEU A CA 1
ATOM 679 C C . LEU A 1 94 ? -6.016 14.117 0.336 1 97.94 94 LEU A C 1
ATOM 681 O O . LEU A 1 94 ? -6.5 14.711 -0.627 1 97.94 94 LEU A O 1
ATOM 685 N N . VAL A 1 95 ? -4.953 13.352 0.209 1 98.19 95 VAL A N 1
ATOM 686 C CA . VAL A 1 95 ? -4.191 13.266 -1.034 1 98.19 95 VAL A CA 1
ATOM 687 C C . VAL A 1 95 ? -4.77 12.164 -1.919 1 98.19 95 VAL A C 1
ATOM 689 O O . VAL A 1 95 ? -5.023 11.055 -1.45 1 98.19 95 VAL A O 1
ATOM 692 N N . ASP A 1 96 ? -4.969 12.477 -3.182 1 97.75 96 ASP A N 1
ATOM 693 C CA . ASP A 1 96 ? -5.531 11.539 -4.148 1 97.75 96 ASP A CA 1
ATOM 694 C C . ASP A 1 96 ? -4.438 10.664 -4.766 1 97.75 96 ASP A C 1
ATOM 696 O O . ASP A 1 96 ? -4.066 10.859 -5.93 1 97.75 96 ASP A O 1
ATOM 700 N N . ALA A 1 97 ? -3.957 9.695 -4.027 1 97.81 97 ALA A N 1
ATOM 701 C CA . ALA A 1 97 ? -2.844 8.852 -4.453 1 97.81 97 ALA A CA 1
ATOM 702 C C . ALA A 1 97 ? -2.943 7.461 -3.836 1 97.81 97 ALA A C 1
ATOM 704 O O . ALA A 1 97 ? -3.609 7.277 -2.812 1 97.81 97 ALA A O 1
ATOM 705 N N . PRO A 1 98 ? -2.352 6.418 -4.5 1 97.75 98 PRO A N 1
ATOM 706 C CA . PRO A 1 98 ? -2.229 5.125 -3.824 1 97.75 98 PRO A CA 1
ATOM 707 C C . PRO A 1 98 ? -1.461 5.219 -2.506 1 97.75 98 PRO A C 1
ATOM 709 O O . PRO A 1 98 ? -0.48 5.961 -2.41 1 97.75 98 PRO A O 1
ATOM 712 N N . ILE A 1 99 ? -1.896 4.48 -1.519 1 98.44 99 ILE A N 1
ATOM 713 C CA . ILE A 1 99 ? -1.479 4.781 -0.153 1 98.44 99 ILE A CA 1
ATOM 714 C C . ILE A 1 99 ? 0.031 4.586 -0.02 1 98.44 99 ILE A C 1
ATOM 716 O O . ILE A 1 99 ? 0.731 5.457 0.501 1 98.44 99 ILE A O 1
ATOM 720 N N . VAL A 1 100 ? 0.681 3.488 -0.505 1 98.44 100 VAL A N 1
ATOM 721 C CA . VAL A 1 100 ? 2.09 3.189 -0.269 1 98.44 100 VAL A CA 1
ATOM 722 C C . VAL A 1 100 ? 2.959 4.016 -1.214 1 98.44 100 VAL A C 1
ATOM 724 O O . VAL A 1 100 ? 3.793 4.809 -0.769 1 98.44 100 VAL A O 1
ATOM 727 N N . GLU A 1 101 ? 2.668 3.941 -2.48 1 97.94 101 GLU A N 1
ATOM 728 C CA . GLU A 1 101 ? 3.48 4.617 -3.486 1 97.94 101 GLU A CA 1
ATOM 729 C C . GLU A 1 101 ? 3.354 6.133 -3.373 1 97.94 101 GLU A C 1
ATOM 731 O O . GLU A 1 101 ? 4.348 6.855 -3.484 1 97.94 101 GLU A O 1
ATOM 736 N N . GLY A 1 102 ? 2.113 6.59 -3.146 1 98.06 102 GLY A N 1
ATOM 737 C CA . GLY A 1 102 ? 1.889 8.023 -3.008 1 98.06 102 GLY A CA 1
ATOM 738 C C . GLY A 1 102 ? 2.559 8.617 -1.783 1 98.06 102 GLY A C 1
ATOM 739 O O . GLY A 1 102 ? 3.178 9.68 -1.861 1 98.06 102 GLY A O 1
ATOM 740 N N . ALA A 1 103 ? 2.357 7.941 -0.614 1 98.38 103 ALA A N 1
ATOM 741 C CA . ALA A 1 103 ? 2.973 8.43 0.617 1 98.38 103 ALA A CA 1
ATOM 742 C C . ALA A 1 103 ? 4.492 8.484 0.488 1 98.38 103 ALA A C 1
ATOM 744 O O . ALA A 1 103 ? 5.125 9.445 0.92 1 98.38 103 ALA A O 1
ATOM 745 N N . LEU A 1 104 ? 5.098 7.445 -0.114 1 97.44 104 LEU A N 1
ATOM 746 C CA . LEU A 1 104 ? 6.543 7.418 -0.31 1 97.44 104 LEU A CA 1
ATOM 747 C C . LEU A 1 104 ? 6.996 8.586 -1.178 1 97.44 104 LEU A C 1
ATOM 749 O O . LEU A 1 104 ? 7.906 9.328 -0.8 1 97.44 104 LEU A O 1
ATOM 753 N N . ALA A 1 105 ? 6.336 8.766 -2.287 1 97.44 105 ALA A N 1
ATOM 754 C CA . ALA A 1 105 ? 6.676 9.859 -3.197 1 97.44 105 ALA A CA 1
ATOM 755 C C . ALA A 1 105 ? 6.52 11.211 -2.514 1 97.44 105 ALA A C 1
ATOM 757 O O . ALA A 1 105 ? 7.371 12.094 -2.662 1 97.44 105 ALA A O 1
ATOM 758 N N . GLY A 1 106 ? 5.414 11.367 -1.797 1 97.88 106 GLY A N 1
ATOM 759 C CA . GLY A 1 106 ? 5.152 12.617 -1.107 1 97.88 106 GLY A CA 1
ATOM 760 C C . GLY A 1 106 ? 6.191 12.953 -0.054 1 97.88 106 GLY A C 1
ATOM 761 O O . GLY A 1 106 ? 6.695 14.078 -0.004 1 97.88 106 GLY A O 1
ATOM 762 N N . VAL A 1 107 ? 6.535 11.953 0.792 1 97.81 107 VAL A N 1
ATOM 763 C CA . VAL A 1 107 ? 7.504 12.172 1.859 1 97.81 107 VAL A CA 1
ATOM 764 C C . VAL A 1 107 ? 8.867 12.508 1.256 1 97.81 107 VAL A C 1
ATOM 766 O O . VAL A 1 107 ? 9.523 13.461 1.679 1 97.81 107 VAL A O 1
ATOM 769 N N . VAL A 1 108 ? 9.328 11.734 0.222 1 96.62 108 VAL A N 1
ATOM 770 C CA . VAL A 1 108 ? 10.602 11.992 -0.438 1 96.62 108 VAL A CA 1
ATOM 771 C C . VAL A 1 108 ? 10.609 13.414 -1.004 1 96.62 108 VAL A C 1
ATOM 773 O O . VAL A 1 108 ? 11.562 14.164 -0.809 1 96.62 108 VAL A O 1
ATOM 776 N N . GLN A 1 109 ? 9.523 13.812 -1.671 1 97.31 109 GLN A N 1
ATOM 777 C CA . GLN A 1 109 ? 9.43 15.156 -2.242 1 97.31 109 GLN A CA 1
ATOM 778 C C . GLN A 1 109 ? 9.43 16.219 -1.15 1 97.31 109 GLN A C 1
ATOM 780 O O . GLN A 1 109 ? 9.984 17.297 -1.332 1 97.31 109 GLN A O 1
ATOM 785 N N . GLY A 1 110 ? 8.781 15.922 0.009 1 96.69 110 GLY A N 1
ATOM 786 C CA . GLY A 1 110 ? 8.688 16.844 1.129 1 96.69 110 GLY A CA 1
ATOM 787 C C . GLY A 1 110 ? 10.031 17.125 1.777 1 96.69 110 GLY A C 1
ATOM 788 O O . GLY A 1 110 ? 10.172 18.109 2.508 1 96.69 110 GLY A O 1
ATOM 789 N N . THR A 1 111 ? 11.023 16.234 1.538 1 95.5 111 THR A N 1
ATOM 790 C CA . THR A 1 111 ? 12.352 16.453 2.092 1 95.5 111 THR A CA 1
ATOM 791 C C . THR A 1 111 ? 13.125 17.469 1.243 1 95.5 111 THR A C 1
ATOM 793 O O . THR A 1 111 ? 14.109 18.047 1.704 1 95.5 111 THR A O 1
ATOM 796 N N . ILE A 1 112 ? 12.68 17.703 -0.053 1 94.81 112 ILE A N 1
ATOM 797 C CA . ILE A 1 112 ? 13.492 18.531 -0.937 1 94.81 112 ILE A CA 1
ATOM 798 C C . ILE A 1 112 ? 12.711 19.781 -1.347 1 94.81 112 ILE A C 1
ATOM 800 O O . ILE A 1 112 ? 13.281 20.719 -1.893 1 94.81 112 ILE A O 1
ATOM 804 N N . SER A 1 113 ? 11.398 19.766 -1.188 1 95.38 113 SER A N 1
ATOM 805 C CA . SER A 1 113 ? 10.547 20.891 -1.552 1 95.38 113 SER A CA 1
ATOM 806 C C . SER A 1 113 ? 9.711 21.359 -0.366 1 95.38 113 SER A C 1
ATOM 808 O O . SER A 1 113 ? 9.211 20.531 0.407 1 95.38 113 SER A O 1
ATOM 810 N N . ASP A 1 114 ? 9.578 22.688 -0.273 1 94.5 114 ASP A N 1
ATOM 811 C CA . ASP A 1 114 ? 8.711 23.266 0.757 1 94.5 114 ASP A CA 1
ATOM 812 C C . ASP A 1 114 ? 7.34 23.625 0.187 1 94.5 114 ASP A C 1
ATOM 814 O O . ASP A 1 114 ? 6.48 24.141 0.905 1 94.5 114 ASP A O 1
ATOM 818 N N . ASP A 1 115 ? 7.184 23.406 -0.983 1 97.06 115 ASP A N 1
ATOM 819 C CA . ASP A 1 115 ? 5.922 23.703 -1.647 1 97.06 115 ASP A CA 1
ATOM 820 C C . ASP A 1 115 ? 4.961 22.516 -1.569 1 97.06 115 ASP A C 1
ATOM 822 O O . ASP A 1 115 ? 5.195 21.484 -2.199 1 97.06 115 ASP A O 1
ATOM 826 N N . VAL A 1 116 ? 3.818 22.766 -0.887 1 97.44 116 VAL A N 1
ATOM 8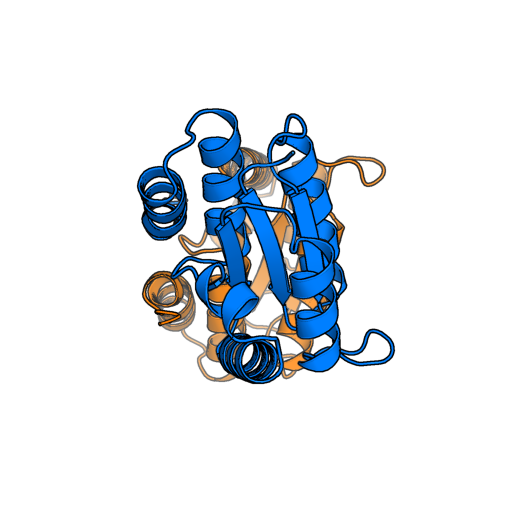27 C CA . VAL A 1 116 ? 2.863 21.672 -0.664 1 97.44 116 VAL A CA 1
ATOM 828 C C . VAL A 1 116 ? 2.305 21.203 -2 1 97.44 116 VAL A C 1
ATOM 830 O O . VAL A 1 116 ? 2.025 20.016 -2.172 1 97.44 116 VAL A O 1
ATOM 833 N N . ALA A 1 117 ? 2.197 22.094 -2.939 1 98 117 ALA A N 1
ATOM 834 C CA . ALA A 1 117 ? 1.687 21.703 -4.254 1 98 117 ALA A CA 1
ATOM 835 C C . ALA A 1 117 ? 2.621 20.719 -4.934 1 98 117 ALA A C 1
ATOM 837 O O . ALA A 1 117 ? 2.166 19.781 -5.609 1 98 117 ALA A O 1
ATOM 838 N N . ASP A 1 118 ? 3.947 20.891 -4.742 1 98 118 ASP A N 1
ATOM 839 C CA . ASP A 1 118 ? 4.945 19.969 -5.273 1 98 118 ASP A CA 1
ATOM 840 C C . ASP A 1 118 ? 4.812 18.578 -4.641 1 98 118 ASP A C 1
ATOM 842 O O . ASP A 1 118 ? 4.918 17.562 -5.324 1 98 118 ASP A O 1
ATOM 846 N N . VAL A 1 119 ? 4.574 18.578 -3.365 1 98.19 119 VAL A N 1
ATOM 847 C CA . VAL A 1 119 ? 4.488 17.344 -2.6 1 98.19 119 VAL A CA 1
ATOM 848 C C . VAL A 1 119 ? 3.238 16.562 -3.01 1 98.19 119 VAL A C 1
ATOM 850 O O . VAL A 1 119 ? 3.305 15.359 -3.271 1 98.19 119 VAL A O 1
ATOM 853 N N . ILE A 1 120 ? 2.123 17.266 -3.139 1 98.44 120 ILE A N 1
ATOM 854 C CA . ILE A 1 120 ? 0.862 16.656 -3.539 1 98.44 120 ILE A CA 1
ATOM 855 C C . ILE A 1 120 ? 0.978 16.109 -4.965 1 98.44 120 ILE A C 1
ATOM 857 O O . ILE A 1 120 ? 0.568 14.984 -5.246 1 98.44 120 ILE A O 1
ATOM 861 N N . LYS A 1 121 ? 1.595 16.891 -5.809 1 98.44 121 LYS A N 1
ATOM 862 C CA . LYS A 1 121 ? 1.761 16.469 -7.199 1 98.44 121 LYS A CA 1
ATOM 863 C C . LYS A 1 121 ? 2.607 15.203 -7.293 1 98.44 121 LYS A C 1
ATOM 865 O O . LYS A 1 121 ? 2.266 14.273 -8.031 1 98.44 121 LYS A O 1
ATOM 870 N N . ALA A 1 122 ? 3.709 15.172 -6.605 1 98.19 122 ALA A N 1
ATOM 871 C CA . ALA A 1 122 ? 4.562 13.992 -6.586 1 98.19 122 ALA A CA 1
ATOM 872 C C . ALA A 1 122 ? 3.791 12.766 -6.098 1 98.19 122 ALA A C 1
ATOM 874 O O . ALA A 1 122 ? 3.939 11.672 -6.648 1 98.19 122 ALA A O 1
ATOM 875 N N . SER A 1 123 ? 2.98 12.93 -5.043 1 98.31 123 SER A N 1
ATOM 876 C CA . SER A 1 123 ? 2.162 11.852 -4.5 1 98.31 123 SER A CA 1
ATOM 877 C C . SER A 1 123 ? 1.177 11.328 -5.539 1 98.31 123 SER A C 1
ATOM 879 O O . SER A 1 123 ? 1.066 10.117 -5.742 1 98.31 123 SER A O 1
ATOM 881 N N . GLU A 1 124 ? 0.502 12.266 -6.16 1 97.94 124 GLU A N 1
ATOM 882 C CA . GLU A 1 124 ? -0.517 11.898 -7.141 1 97.94 124 GLU A CA 1
ATOM 883 C C . GLU A 1 124 ? 0.106 11.234 -8.367 1 97.94 124 GLU A C 1
ATOM 885 O O . GLU A 1 124 ? -0.462 10.297 -8.922 1 97.94 124 GLU A O 1
ATOM 890 N N . ASP A 1 125 ? 1.277 11.703 -8.773 1 97.38 125 ASP A N 1
ATOM 891 C CA . ASP A 1 125 ? 1.979 11.164 -9.938 1 97.38 125 ASP A CA 1
ATOM 892 C C . ASP A 1 125 ? 2.406 9.719 -9.695 1 97.38 125 ASP A C 1
ATOM 894 O O . ASP A 1 125 ? 2.68 8.977 -10.641 1 97.38 125 ASP A O 1
ATOM 898 N N . ALA A 1 126 ? 2.471 9.328 -8.469 1 96.38 126 ALA A N 1
ATOM 899 C CA . ALA A 1 126 ? 2.906 7.977 -8.117 1 96.38 126 ALA A CA 1
ATOM 900 C C . ALA A 1 126 ? 1.959 6.93 -8.703 1 96.38 126 ALA A C 1
ATOM 902 O O . ALA A 1 126 ? 2.35 5.777 -8.914 1 96.38 126 ALA A O 1
ATOM 903 N N . ARG A 1 127 ? 0.67 7.309 -8.953 1 95.25 127 ARG A N 1
ATOM 904 C CA . ARG A 1 127 ? -0.288 6.379 -9.539 1 95.25 127 ARG A CA 1
ATOM 905 C C . ARG A 1 127 ? 0.126 5.988 -10.953 1 95.25 127 ARG A C 1
ATOM 907 O O . ARG A 1 127 ? -0.265 4.934 -11.453 1 95.25 127 ARG A O 1
ATOM 914 N N . ASN A 1 128 ? 1.032 6.789 -11.547 1 93.69 128 ASN A N 1
ATOM 915 C CA . ASN A 1 128 ? 1.424 6.578 -12.938 1 93.69 128 ASN A CA 1
ATOM 916 C C . ASN A 1 128 ? 2.715 5.773 -13.039 1 93.69 128 ASN A C 1
ATOM 918 O O . ASN A 1 128 ? 3.23 5.555 -14.133 1 93.69 128 ASN A O 1
ATOM 922 N N . VAL A 1 129 ? 3.217 5.387 -11.906 1 90.12 129 VAL A N 1
ATOM 923 C CA . VAL A 1 129 ? 4.418 4.559 -11.93 1 90.12 129 VAL A CA 1
ATOM 924 C C . VAL A 1 129 ? 4.059 3.137 -12.367 1 90.12 129 VAL A C 1
ATOM 926 O O . VAL A 1 129 ? 3.188 2.502 -11.766 1 90.12 129 VAL A O 1
ATOM 929 N N . HIS A 1 130 ? 4.754 2.719 -13.391 1 91.56 130 HIS A N 1
ATOM 930 C CA . HIS A 1 130 ? 4.48 1.395 -13.938 1 91.56 130 HIS A CA 1
ATOM 931 C C . HIS A 1 130 ? 5.5 0.374 -13.445 1 91.56 130 HIS A C 1
ATOM 933 O O . HIS A 1 130 ? 6.652 0.72 -13.18 1 91.56 130 HIS A O 1
ATOM 939 N N . LYS A 1 131 ? 5.094 -0.866 -13.234 1 89.12 131 LYS A N 1
ATOM 940 C CA . LYS A 1 131 ? 5.914 -1.937 -12.672 1 89.12 131 LYS A CA 1
ATOM 941 C C . LYS A 1 131 ? 6.473 -2.836 -13.773 1 89.12 131 LYS A C 1
ATOM 943 O O . LYS A 1 131 ? 7.262 -3.742 -13.5 1 89.12 131 LYS A O 1
ATOM 948 N N . ASN A 1 132 ? 6.035 -2.766 -14.875 1 77.25 132 ASN A N 1
ATOM 949 C CA . ASN A 1 132 ? 6.469 -3.553 -16.031 1 77.25 132 ASN A CA 1
ATOM 950 C C . ASN A 1 132 ? 6.262 -2.793 -17.328 1 77.25 132 ASN A C 1
ATOM 952 O O . ASN A 1 132 ? 5.496 -1.826 -17.375 1 77.25 132 ASN A O 1
ATOM 956 N N . MET B 1 1 ? -8.203 -26.922 -5.836 1 62.59 1 MET B N 1
ATOM 957 C CA . MET B 1 1 ? -6.965 -26.172 -5.703 1 62.59 1 MET B CA 1
ATOM 958 C C . MET B 1 1 ? -7.18 -24.703 -6.094 1 62.59 1 MET B C 1
ATOM 960 O O . MET B 1 1 ? -8.07 -24.406 -6.891 1 62.59 1 MET B O 1
ATOM 964 N N . ALA B 1 2 ? -6.535 -23.688 -5.328 1 74.19 2 ALA B N 1
ATOM 965 C CA . ALA B 1 2 ? -6.848 -22.297 -5.668 1 74.19 2 ALA B CA 1
ATOM 966 C C . ALA B 1 2 ? -6.359 -21.953 -7.07 1 74.19 2 ALA B C 1
ATOM 968 O O . ALA B 1 2 ? -5.367 -22.5 -7.543 1 74.19 2 ALA B O 1
ATOM 969 N N . LYS B 1 3 ? -7.164 -21.297 -7.801 1 90.44 3 LYS B N 1
ATOM 970 C CA . LYS B 1 3 ? -6.84 -20.906 -9.172 1 90.44 3 LYS B CA 1
ATOM 971 C C . LYS B 1 3 ? -5.758 -19.828 -9.203 1 90.44 3 LYS B C 1
ATOM 973 O O . LYS B 1 3 ? -4.855 -19.875 -10.039 1 90.44 3 LYS B O 1
ATOM 978 N N . PHE B 1 4 ? -5.781 -18.984 -8.195 1 97.62 4 PHE B N 1
ATOM 979 C CA . PHE B 1 4 ? -4.852 -17.859 -8.18 1 97.62 4 PHE B CA 1
ATOM 980 C C . PHE B 1 4 ? -3.957 -17.922 -6.945 1 97.62 4 PHE B C 1
ATOM 982 O O . PHE B 1 4 ? -4.441 -18.125 -5.832 1 97.62 4 PHE B O 1
ATOM 989 N N . GLY B 1 5 ? -2.613 -17.844 -7.141 1 98.44 5 GLY B N 1
ATOM 990 C CA . GLY B 1 5 ? -1.654 -17.484 -6.105 1 98.44 5 GLY B CA 1
ATOM 991 C C . GLY B 1 5 ? -1.237 -16.031 -6.156 1 98.44 5 GLY B C 1
ATOM 992 O O . GLY B 1 5 ? -1.033 -15.477 -7.234 1 98.44 5 GLY B O 1
ATOM 993 N N . VAL B 1 6 ? -1.217 -15.422 -5.039 1 98.69 6 VAL B N 1
ATOM 994 C CA . VAL B 1 6 ? -0.834 -14.023 -4.941 1 98.69 6 VAL B CA 1
ATOM 995 C C . VAL B 1 6 ? 0.377 -13.875 -4.02 1 98.69 6 VAL B C 1
ATOM 997 O O . VAL B 1 6 ? 0.372 -14.383 -2.896 1 98.69 6 VAL B O 1
ATOM 1000 N N . VAL B 1 7 ? 1.403 -13.242 -4.527 1 98.88 7 VAL B N 1
ATOM 1001 C CA . VAL B 1 7 ? 2.607 -12.961 -3.756 1 98.88 7 VAL B CA 1
ATOM 1002 C C . VAL B 1 7 ? 2.746 -11.453 -3.539 1 98.88 7 VAL B C 1
ATOM 1004 O O . VAL B 1 7 ? 2.84 -10.688 -4.5 1 98.88 7 VAL B O 1
ATOM 1007 N N . LEU B 1 8 ? 2.748 -11.039 -2.322 1 98.81 8 LEU B N 1
ATOM 1008 C CA . LEU B 1 8 ? 2.836 -9.633 -1.953 1 98.81 8 LEU B CA 1
ATOM 1009 C C . LEU B 1 8 ? 4.266 -9.258 -1.585 1 98.81 8 LEU B C 1
ATOM 1011 O O . LEU B 1 8 ? 4.777 -9.68 -0.546 1 98.81 8 LEU B O 1
ATOM 1015 N N . VAL B 1 9 ? 4.914 -8.461 -2.393 1 98.62 9 VAL B N 1
ATOM 1016 C CA . VAL B 1 9 ? 6.324 -8.117 -2.244 1 98.62 9 VAL B CA 1
ATOM 1017 C C . VAL B 1 9 ? 6.457 -6.656 -1.81 1 98.62 9 VAL B C 1
ATOM 1019 O O . VAL B 1 9 ? 5.98 -5.75 -2.5 1 98.62 9 VAL B O 1
ATOM 1022 N N . SER B 1 10 ? 7.043 -6.445 -0.729 1 98.25 10 SER B N 1
ATOM 1023 C CA . SER B 1 10 ? 7.27 -5.098 -0.214 1 98.25 10 SER B CA 1
ATOM 1024 C C . SER B 1 10 ? 8.617 -4.996 0.49 1 98.25 10 SER B C 1
ATOM 1026 O O . SER B 1 10 ? 9.164 -6.004 0.941 1 98.25 10 SER B O 1
ATOM 1028 N N . HIS B 1 11 ? 9.172 -3.791 0.57 1 97.88 11 HIS B N 1
ATOM 1029 C CA . HIS B 1 11 ? 10.375 -3.523 1.352 1 97.88 11 HIS B CA 1
ATOM 1030 C C . HIS B 1 11 ? 10.125 -3.748 2.84 1 97.88 11 HIS B C 1
ATOM 1032 O O . HIS B 1 11 ? 11.07 -3.961 3.605 1 97.88 11 HIS B O 1
ATOM 1038 N N . SER B 1 12 ? 8.906 -3.664 3.186 1 97.94 12 SER B N 1
ATOM 1039 C CA . SER B 1 12 ? 8.516 -3.758 4.59 1 97.94 12 SER B CA 1
ATOM 1040 C C . SER B 1 12 ? 7.797 -5.074 4.875 1 97.94 12 SER B C 1
ATOM 1042 O O . SER B 1 12 ? 6.777 -5.379 4.25 1 97.94 12 SER B O 1
ATOM 1044 N N . GLU B 1 13 ? 8.273 -5.812 5.848 1 97.69 13 GLU B N 1
ATOM 1045 C CA . GLU B 1 13 ? 7.598 -7.023 6.297 1 97.69 13 GLU B CA 1
ATOM 1046 C C . GLU B 1 13 ? 6.211 -6.711 6.844 1 97.69 13 GLU B C 1
ATOM 1048 O O . GLU B 1 13 ? 5.27 -7.48 6.641 1 97.69 13 GLU B O 1
ATOM 1053 N N . TYR B 1 14 ? 6.043 -5.598 7.465 1 97.75 14 TYR B N 1
ATOM 1054 C CA . TYR B 1 14 ? 4.77 -5.203 8.055 1 97.75 14 TYR B CA 1
ATOM 1055 C C . TYR B 1 14 ? 3.74 -4.895 6.973 1 97.75 14 TYR B C 1
ATOM 1057 O O . TYR B 1 14 ? 2.582 -5.305 7.074 1 97.75 14 TYR B O 1
ATOM 1065 N N . ILE B 1 15 ? 4.176 -4.184 5.945 1 98.44 15 ILE B N 1
ATOM 1066 C CA . ILE B 1 15 ? 3.254 -3.855 4.863 1 98.44 15 ILE B CA 1
ATOM 1067 C C . ILE B 1 15 ? 2.754 -5.141 4.203 1 98.44 15 ILE B C 1
ATOM 1069 O O . ILE B 1 15 ? 1.549 -5.324 4.023 1 98.44 15 ILE B O 1
ATOM 1073 N N . ALA B 1 16 ? 3.699 -6.051 3.896 1 98.5 16 ALA B N 1
ATOM 1074 C CA . ALA B 1 16 ? 3.316 -7.293 3.234 1 98.5 16 ALA B CA 1
ATOM 1075 C C . ALA B 1 16 ? 2.393 -8.125 4.121 1 98.5 16 ALA B C 1
ATOM 1077 O O . ALA B 1 16 ? 1.359 -8.617 3.662 1 98.5 16 ALA B O 1
ATOM 1078 N N . LYS B 1 17 ? 2.744 -8.242 5.367 1 97.88 17 LYS B N 1
ATOM 1079 C CA . LYS B 1 17 ? 1.94 -9.008 6.312 1 97.88 17 LYS B CA 1
ATOM 1080 C C . LYS B 1 17 ? 0.567 -8.367 6.508 1 97.88 17 LYS B C 1
ATOM 1082 O O . LYS B 1 17 ? -0.452 -9.062 6.504 1 97.88 17 LYS B O 1
ATOM 1087 N N . GLY B 1 18 ? 0.538 -7.094 6.746 1 98.19 18 GLY B N 1
ATOM 1088 C CA . GLY B 1 18 ? -0.725 -6.387 6.906 1 98.19 18 GLY B CA 1
ATOM 1089 C C . GLY B 1 18 ? -1.629 -6.5 5.691 1 98.19 18 GLY B C 1
ATOM 1090 O O . GLY B 1 18 ? -2.842 -6.664 5.828 1 98.19 18 GLY B O 1
ATOM 1091 N N . LEU B 1 19 ? -1.03 -6.363 4.52 1 98.56 19 LEU B N 1
ATOM 1092 C CA . LEU B 1 19 ? -1.794 -6.477 3.281 1 98.56 19 LEU B CA 1
ATOM 1093 C C . LEU B 1 19 ? -2.377 -7.875 3.127 1 98.56 19 LEU B C 1
ATOM 1095 O O . LEU B 1 19 ? -3.527 -8.031 2.713 1 98.56 19 LEU B O 1
ATOM 1099 N N . LYS B 1 20 ? -1.583 -8.891 3.469 1 98.5 20 LYS B N 1
ATOM 1100 C CA . LYS B 1 20 ? -2.111 -10.25 3.424 1 98.5 20 LYS B CA 1
ATOM 1101 C C . LYS B 1 20 ? -3.334 -10.398 4.324 1 98.5 20 LYS B C 1
ATOM 1103 O O . LYS B 1 20 ? -4.359 -10.938 3.906 1 98.5 20 LYS B O 1
ATOM 1108 N N . GLU B 1 21 ? -3.215 -9.922 5.531 1 97.5 21 GLU B N 1
ATOM 1109 C CA . GLU B 1 21 ? -4.34 -10 6.461 1 97.5 21 GLU B CA 1
ATOM 1110 C C . GLU B 1 21 ? -5.562 -9.273 5.91 1 97.5 21 GLU B C 1
ATOM 1112 O O . GLU B 1 21 ? -6.688 -9.773 6.02 1 97.5 21 GLU B O 1
ATOM 1117 N N . LEU B 1 22 ? -5.332 -8.117 5.363 1 97.62 22 LEU B N 1
ATOM 1118 C CA . LEU B 1 22 ? -6.41 -7.289 4.828 1 97.62 22 LEU B CA 1
ATOM 1119 C C . LEU B 1 22 ? -7.121 -8 3.682 1 97.62 22 LEU B C 1
ATOM 1121 O O . LEU B 1 22 ? -8.352 -8.094 3.67 1 97.62 22 LEU B O 1
ATOM 1125 N N . VAL B 1 23 ? -6.355 -8.539 2.703 1 97.19 23 VAL B N 1
ATOM 1126 C CA . VAL B 1 23 ? -6.977 -9.156 1.535 1 97.19 23 VAL B CA 1
ATOM 1127 C C . VAL B 1 23 ? -7.609 -10.492 1.929 1 97.19 23 VAL B C 1
ATOM 1129 O O . VAL B 1 23 ? -8.594 -10.922 1.318 1 97.19 23 VAL B O 1
ATOM 1132 N N . ASP B 1 24 ? -7.039 -11.164 2.949 1 96.5 24 ASP B N 1
ATOM 1133 C CA . ASP B 1 24 ? -7.613 -12.422 3.422 1 96.5 24 ASP B CA 1
ATOM 1134 C C . ASP B 1 24 ? -9.023 -12.211 3.977 1 96.5 24 ASP B C 1
ATOM 1136 O O . ASP B 1 24 ? -9.859 -13.117 3.928 1 96.5 24 ASP B O 1
ATOM 1140 N N . GLU B 1 25 ? -9.258 -10.977 4.539 1 93.81 25 GLU B N 1
ATOM 1141 C CA . GLU B 1 25 ? -10.586 -10.648 5.039 1 93.81 25 GLU B CA 1
ATOM 1142 C C . GLU B 1 25 ? -11.617 -10.664 3.912 1 93.81 25 GLU B C 1
ATOM 1144 O O . GLU B 1 25 ? -12.805 -10.891 4.152 1 93.81 25 GLU B O 1
ATOM 1149 N N . MET B 1 26 ? -11.125 -10.398 2.67 1 90.25 26 MET B N 1
ATOM 1150 C CA . MET B 1 26 ? -12.031 -10.312 1.527 1 90.25 26 MET B CA 1
ATOM 1151 C C . MET B 1 26 ? -11.992 -11.594 0.705 1 90.25 26 MET B C 1
ATOM 1153 O O . MET B 1 26 ? -12.719 -11.727 -0.281 1 90.25 26 MET B O 1
ATOM 1157 N N . ASN B 1 27 ? -11.125 -12.398 1.103 1 91.56 27 ASN B N 1
ATOM 1158 C CA . ASN B 1 27 ? -10.883 -13.656 0.399 1 91.56 27 ASN B CA 1
ATOM 1159 C C . ASN B 1 27 ? -11.781 -14.773 0.922 1 91.56 27 ASN B C 1
ATOM 1161 O O . ASN B 1 27 ? -12.008 -14.883 2.129 1 91.56 27 ASN B O 1
ATOM 1165 N N . ASP B 1 28 ? -12.328 -15.57 0.105 1 88.5 28 ASP B N 1
ATOM 1166 C CA . ASP B 1 28 ? -13.172 -16.688 0.503 1 88.5 28 ASP B CA 1
ATOM 1167 C C . ASP B 1 28 ? -12.414 -18 0.435 1 88.5 28 ASP B C 1
ATOM 1169 O O . ASP B 1 28 ? -13.016 -19.078 0.476 1 88.5 28 ASP B O 1
ATOM 1173 N N . GLY B 1 29 ? -11.102 -17.906 0.312 1 86.56 29 GLY B N 1
ATOM 1174 C CA . GLY B 1 29 ? -10.273 -19.109 0.197 1 86.56 29 GLY B CA 1
ATOM 1175 C C . GLY B 1 29 ? -9.914 -19.453 -1.236 1 86.56 29 GLY B C 1
ATOM 1176 O O . GLY B 1 29 ? -9.117 -20.344 -1.483 1 86.56 29 GLY B O 1
ATOM 1177 N N . SER B 1 30 ? -10.43 -18.75 -2.193 1 90.06 30 SER B N 1
ATOM 1178 C CA . SER B 1 30 ? -10.234 -19.047 -3.607 1 90.06 30 SER B CA 1
ATOM 1179 C C . SER B 1 30 ? -8.867 -18.547 -4.086 1 90.06 30 SER B C 1
ATOM 1181 O O . SER B 1 30 ? -8.398 -18.953 -5.156 1 90.06 30 SER B O 1
ATOM 1183 N N . VAL B 1 31 ? -8.336 -17.672 -3.385 1 96.56 31 VAL B N 1
ATOM 1184 C CA . VAL B 1 31 ? -7.031 -17.125 -3.742 1 96.56 31 VAL B CA 1
ATOM 1185 C C . VAL B 1 31 ? -6.023 -17.422 -2.635 1 96.56 31 VAL B C 1
ATOM 1187 O O . VAL B 1 31 ? -6.289 -17.172 -1.459 1 96.56 31 VAL B O 1
ATOM 1190 N N . GLN B 1 32 ? -4.938 -18.031 -2.936 1 97.81 32 GLN B N 1
ATOM 1191 C CA . GLN B 1 32 ? -3.854 -18.219 -1.978 1 97.81 32 GLN B CA 1
ATOM 1192 C C . GLN B 1 32 ? -2.939 -17 -1.93 1 97.81 32 GLN B C 1
ATOM 1194 O O . GLN B 1 32 ? -2.355 -16.625 -2.945 1 97.81 32 GLN B O 1
ATOM 1199 N N . VAL B 1 33 ? -2.801 -16.453 -0.784 1 98.5 33 VAL B N 1
ATOM 1200 C CA . VAL B 1 33 ? -2.029 -15.227 -0.649 1 98.5 33 VAL B CA 1
ATOM 1201 C C . VAL B 1 33 ? -0.819 -15.469 0.25 1 98.5 33 VAL B C 1
ATOM 1203 O O . VAL B 1 33 ? -0.951 -16.031 1.339 1 98.5 33 VAL B O 1
ATOM 1206 N N . VAL B 1 34 ? 0.337 -15.023 -0.203 1 98.62 34 VAL B N 1
ATOM 1207 C CA . VAL B 1 34 ? 1.574 -15.164 0.559 1 98.62 34 VAL B CA 1
ATOM 1208 C C . VAL B 1 34 ? 2.293 -13.82 0.631 1 98.62 34 VAL B C 1
ATOM 1210 O O . VAL B 1 34 ? 2.387 -13.102 -0.368 1 98.62 34 VAL B O 1
ATOM 1213 N N . ALA B 1 35 ? 2.707 -13.461 1.82 1 98.56 35 ALA B N 1
ATOM 1214 C CA . ALA B 1 35 ? 3.48 -12.242 2.027 1 98.56 35 ALA B CA 1
ATOM 1215 C C . ALA B 1 35 ? 4.977 -12.508 1.896 1 98.56 35 ALA B C 1
ATOM 1217 O O . ALA B 1 35 ? 5.484 -13.492 2.436 1 98.56 35 ALA B O 1
ATOM 1218 N N . ALA B 1 36 ? 5.617 -11.719 1.151 1 97.94 36 ALA B N 1
ATOM 1219 C CA . ALA B 1 36 ? 7.07 -11.75 0.99 1 97.94 36 ALA B CA 1
ATOM 1220 C C . ALA B 1 36 ? 7.668 -10.352 1.147 1 97.94 36 ALA B C 1
ATOM 1222 O O . ALA B 1 36 ? 8.227 -9.797 0.197 1 97.94 36 ALA B O 1
ATOM 1223 N N . GLY B 1 37 ? 7.613 -9.891 2.377 1 97.12 37 GLY B N 1
ATOM 1224 C CA . GLY B 1 37 ? 8.117 -8.555 2.643 1 97.12 37 GLY B CA 1
ATOM 1225 C C . GLY B 1 37 ? 9.359 -8.547 3.512 1 97.12 37 GLY B C 1
ATOM 1226 O O . GLY B 1 37 ? 9.539 -9.43 4.359 1 97.12 37 GLY B O 1
ATOM 1227 N N . GLY B 1 38 ? 10.188 -7.539 3.258 1 96.75 38 GLY B N 1
ATOM 1228 C CA . GLY B 1 38 ? 11.336 -7.293 4.121 1 96.75 38 GLY B CA 1
ATOM 1229 C C . GLY B 1 38 ? 12.57 -8.07 3.711 1 96.75 38 GLY B C 1
ATOM 1230 O O . GLY B 1 38 ? 12.484 -9 2.9 1 96.75 38 GLY B O 1
ATOM 1231 N N . ALA B 1 39 ? 13.695 -7.562 4.188 1 94.69 39 ALA B N 1
ATOM 1232 C CA . ALA B 1 39 ? 14.953 -8.289 4.062 1 94.69 39 ALA B CA 1
ATOM 1233 C C . ALA B 1 39 ? 15.125 -9.289 5.203 1 94.69 39 ALA B C 1
ATOM 1235 O O . ALA B 1 39 ? 14.172 -9.578 5.934 1 94.69 39 ALA B O 1
ATOM 1236 N N . ASP B 1 40 ? 16.344 -9.836 5.18 1 88.25 40 ASP B N 1
ATOM 1237 C CA . ASP B 1 40 ? 16.625 -10.789 6.25 1 88.25 40 ASP B CA 1
ATOM 1238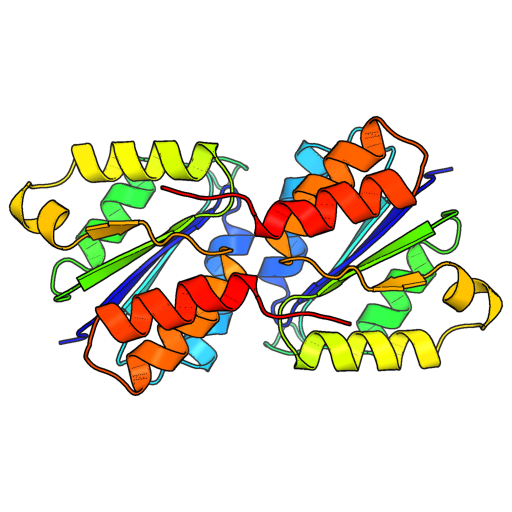 C C . ASP B 1 40 ? 16.547 -10.117 7.621 1 88.25 40 ASP B C 1
ATOM 1240 O O . ASP B 1 40 ? 17.016 -8.984 7.793 1 88.25 40 ASP B O 1
ATOM 1244 N N . GLY B 1 41 ? 15.891 -10.758 8.578 1 87.25 41 GLY B N 1
ATOM 1245 C CA . GLY B 1 41 ? 15.789 -10.258 9.938 1 87.25 41 GLY B CA 1
ATOM 1246 C C . GLY B 1 41 ? 14.719 -9.195 10.102 1 87.25 41 GLY B C 1
ATOM 1247 O O . GLY B 1 41 ? 14.68 -8.5 11.117 1 87.25 41 GLY B O 1
ATOM 1248 N N . GLY B 1 42 ? 13.961 -8.984 9.156 1 86 42 GLY B N 1
ATOM 1249 C CA . GLY B 1 42 ? 12.828 -8.078 9.273 1 86 42 GLY B CA 1
ATOM 1250 C C . GLY B 1 42 ? 13.188 -6.637 8.984 1 86 42 GLY B C 1
ATOM 1251 O O . GLY B 1 42 ? 12.383 -5.73 9.219 1 86 42 GLY B O 1
ATOM 1252 N N . ARG B 1 43 ? 14.43 -6.41 8.5 1 93.44 43 ARG B N 1
ATOM 1253 C CA . ARG B 1 43 ? 14.867 -5.062 8.141 1 93.44 43 ARG B CA 1
ATOM 1254 C C . ARG B 1 43 ? 14.18 -4.582 6.871 1 93.44 43 ARG B C 1
ATOM 1256 O O . ARG B 1 43 ? 13.719 -5.395 6.062 1 93.44 43 ARG B O 1
ATOM 1263 N N . ILE B 1 44 ? 14.047 -3.26 6.699 1 96.81 44 ILE B N 1
ATOM 1264 C CA . ILE B 1 44 ? 13.531 -2.684 5.461 1 96.81 44 ILE B CA 1
ATOM 1265 C C . ILE B 1 44 ? 14.391 -3.123 4.281 1 96.81 44 ILE B C 1
ATOM 1267 O O . ILE B 1 44 ? 15.625 -3.066 4.352 1 96.81 44 ILE B O 1
ATOM 1271 N N . GLY B 1 45 ? 13.82 -3.635 3.299 1 96.38 45 GLY B N 1
ATOM 1272 C CA . GLY B 1 45 ? 14.484 -4.176 2.121 1 96.38 45 GLY B CA 1
ATOM 1273 C C . GLY B 1 45 ? 13.711 -5.305 1.467 1 96.38 45 GLY B C 1
ATOM 1274 O O . GLY B 1 45 ? 12.508 -5.457 1.703 1 96.38 45 GLY B O 1
ATOM 1275 N N . THR B 1 46 ? 14.32 -5.953 0.532 1 96.88 46 THR B N 1
ATOM 1276 C CA . THR B 1 46 ? 13.703 -7.078 -0.164 1 96.88 46 THR B CA 1
ATOM 1277 C C . THR B 1 46 ? 14.656 -8.266 -0.217 1 96.88 46 THR B C 1
ATOM 1279 O O . THR B 1 46 ? 15.859 -8.117 0.029 1 96.88 46 THR B O 1
ATOM 1282 N N . SER B 1 47 ? 14.141 -9.359 -0.403 1 96.69 47 SER B N 1
ATOM 1283 C CA . SER B 1 47 ? 14.906 -10.594 -0.546 1 96.69 47 SER B CA 1
ATOM 1284 C C . SER B 1 47 ? 14.383 -11.445 -1.697 1 96.69 47 SER B C 1
ATOM 1286 O O . SER B 1 47 ? 13.281 -11.992 -1.617 1 96.69 47 SER B O 1
ATOM 1288 N N . ALA B 1 48 ? 15.25 -11.578 -2.672 1 96.75 48 ALA B N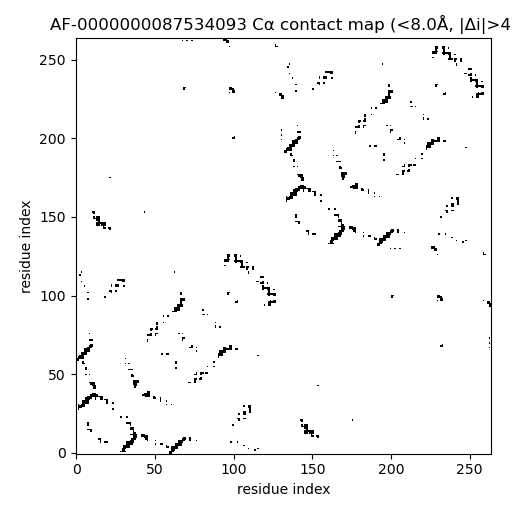 1
ATOM 1289 C CA . ALA B 1 48 ? 14.875 -12.406 -3.814 1 96.75 48 ALA B CA 1
ATOM 1290 C C . ALA B 1 48 ? 14.609 -13.844 -3.385 1 96.75 48 ALA B C 1
ATOM 1292 O O . ALA B 1 48 ? 13.719 -14.508 -3.924 1 96.75 48 ALA B O 1
ATOM 1293 N N . ILE B 1 49 ? 15.352 -14.312 -2.418 1 97.06 49 ILE B N 1
ATOM 1294 C CA . ILE B 1 49 ? 15.219 -15.68 -1.932 1 97.06 49 ILE B CA 1
ATOM 1295 C C . ILE B 1 49 ? 13.875 -15.844 -1.226 1 97.06 49 ILE B C 1
ATOM 1297 O O . ILE B 1 49 ? 13.188 -16.859 -1.405 1 97.06 49 ILE B O 1
ATOM 1301 N N . LYS B 1 50 ? 13.508 -14.875 -0.45 1 97.06 50 LYS B N 1
ATOM 1302 C CA . LYS B 1 50 ? 12.203 -14.891 0.204 1 97.06 50 LYS B CA 1
ATOM 1303 C C . LYS B 1 50 ? 11.07 -14.891 -0.821 1 97.06 50 LYS B C 1
ATOM 1305 O O . LYS B 1 50 ? 10.102 -15.633 -0.679 1 97.06 50 LYS B O 1
ATOM 1310 N N . ILE B 1 51 ? 11.172 -14.094 -1.831 1 98.44 51 ILE B N 1
ATOM 1311 C CA . ILE B 1 51 ? 10.172 -14.008 -2.893 1 98.44 51 ILE B CA 1
ATOM 1312 C C . ILE B 1 51 ? 10.109 -15.328 -3.652 1 98.44 51 ILE B C 1
ATOM 1314 O O . ILE B 1 51 ? 9.023 -15.828 -3.957 1 98.44 51 ILE B O 1
ATOM 1318 N N . GLN B 1 52 ? 11.297 -15.875 -3.902 1 98.44 52 GLN B N 1
ATOM 1319 C CA . GLN B 1 52 ? 11.367 -17.172 -4.551 1 98.44 52 GLN B CA 1
ATOM 1320 C C . GLN B 1 52 ? 10.586 -18.219 -3.764 1 98.44 52 GLN B C 1
ATOM 1322 O O . GLN B 1 52 ? 9.773 -18.953 -4.336 1 98.44 52 GLN B O 1
ATOM 1327 N N . GLY B 1 53 ? 10.898 -18.297 -2.479 1 98.25 53 GLY B N 1
ATOM 1328 C CA . GLY B 1 53 ? 10.195 -19.234 -1.625 1 98.25 53 GLY B CA 1
ATOM 1329 C C . GLY B 1 53 ? 8.688 -19.016 -1.617 1 98.25 53 GLY B C 1
ATOM 1330 O O . GLY B 1 53 ? 7.922 -19.984 -1.599 1 98.25 53 GLY B O 1
ATOM 1331 N N . ALA B 1 54 ? 8.211 -17.797 -1.621 1 98.62 54 ALA B N 1
ATOM 1332 C CA . ALA B 1 54 ? 6.789 -17.469 -1.655 1 98.62 54 ALA B CA 1
ATOM 1333 C C . ALA B 1 54 ? 6.137 -17.984 -2.936 1 98.62 54 ALA B C 1
ATOM 1335 O O . ALA B 1 54 ? 5.062 -18.578 -2.895 1 98.62 54 ALA B O 1
ATOM 1336 N N . ILE B 1 55 ? 6.816 -17.734 -4.062 1 98.69 55 ILE B N 1
ATOM 1337 C CA . ILE B 1 55 ? 6.305 -18.219 -5.344 1 98.69 55 ILE B CA 1
ATOM 1338 C C . ILE B 1 55 ? 6.172 -19.734 -5.309 1 98.69 55 ILE B C 1
ATOM 1340 O O . ILE B 1 55 ? 5.133 -20.281 -5.68 1 98.69 55 ILE B O 1
ATOM 1344 N N . GLU B 1 56 ? 7.164 -20.391 -4.844 1 98.62 56 GLU B N 1
ATOM 1345 C CA . GLU B 1 56 ? 7.188 -21.844 -4.809 1 98.62 56 GLU B CA 1
ATOM 1346 C C . GLU B 1 56 ? 6.094 -22.406 -3.896 1 98.62 56 GLU B C 1
ATOM 1348 O O . GLU B 1 56 ? 5.547 -23.469 -4.152 1 98.62 56 GLU B O 1
ATOM 1353 N N . SER B 1 57 ? 5.781 -21.703 -2.877 1 98.38 57 SER B N 1
ATOM 1354 C CA . SER B 1 57 ? 4.781 -22.156 -1.92 1 98.38 57 SER B CA 1
ATOM 1355 C C . SER B 1 57 ? 3.389 -22.172 -2.545 1 98.38 57 SER B C 1
ATOM 1357 O O . SER B 1 57 ? 2.473 -22.812 -2.012 1 98.38 57 SER B O 1
ATOM 1359 N N . VAL B 1 58 ? 3.174 -21.484 -3.662 1 98.12 58 VAL B N 1
ATOM 1360 C CA . VAL B 1 58 ? 1.871 -21.469 -4.32 1 98.12 58 VAL B CA 1
ATOM 1361 C C . VAL B 1 58 ? 1.996 -22.047 -5.727 1 98.12 58 VAL B C 1
ATOM 1363 O O . VAL B 1 58 ? 1.241 -21.656 -6.629 1 98.12 58 VAL B O 1
ATOM 1366 N N . GLU B 1 59 ? 2.906 -22.922 -5.918 1 97.44 59 GLU B N 1
ATOM 1367 C CA . GLU B 1 59 ? 3.223 -23.469 -7.23 1 97.44 59 GLU B CA 1
ATOM 1368 C C . GLU B 1 59 ? 2.047 -24.25 -7.801 1 97.44 59 GLU B C 1
ATOM 1370 O O . GLU B 1 59 ? 1.95 -24.453 -9.016 1 97.44 59 GLU B O 1
ATOM 1375 N N . ASP B 1 60 ? 1.155 -24.672 -6.977 1 96.81 60 ASP B N 1
ATOM 1376 C CA . ASP B 1 60 ? 0.041 -25.516 -7.426 1 96.81 60 ASP B CA 1
ATOM 1377 C C . ASP B 1 60 ? -1.071 -24.656 -8.031 1 96.81 60 ASP B C 1
ATOM 1379 O O . ASP B 1 60 ? -2.002 -25.188 -8.641 1 96.81 60 ASP B O 1
ATOM 1383 N N . CYS B 1 61 ? -1.027 -23.344 -7.891 1 97.25 61 CYS B N 1
ATOM 1384 C CA . CYS B 1 61 ? -2.016 -22.453 -8.484 1 97.25 61 CYS B CA 1
ATOM 1385 C C . CYS B 1 61 ? -1.802 -22.328 -9.992 1 97.25 61 CYS B C 1
ATOM 1387 O O . CYS B 1 61 ? -0.68 -22.484 -10.477 1 97.25 61 CYS B O 1
ATOM 1389 N N . ASP B 1 62 ? -2.885 -22.094 -10.703 1 96.62 62 ASP B N 1
ATOM 1390 C CA . ASP B 1 62 ? -2.812 -21.984 -12.156 1 96.62 62 ASP B CA 1
ATOM 1391 C C . ASP B 1 62 ? -2.113 -20.703 -12.586 1 96.62 62 ASP B C 1
ATOM 1393 O O . ASP B 1 62 ? -1.403 -20.672 -13.586 1 96.62 62 ASP B O 1
ATOM 1397 N N . HIS B 1 63 ? -2.367 -19.641 -11.867 1 98.06 63 HIS B N 1
ATOM 1398 C CA . HIS B 1 63 ? -1.785 -18.328 -12.109 1 98.06 63 HIS B CA 1
ATOM 1399 C C . HIS B 1 63 ? -1.221 -17.734 -10.828 1 98.06 63 HIS B C 1
ATOM 1401 O O . HIS B 1 63 ? -1.83 -17.844 -9.766 1 98.06 63 HIS B O 1
ATOM 1407 N N . ILE B 1 64 ? -0.054 -17.234 -10.922 1 98.62 64 ILE B N 1
ATOM 1408 C CA . ILE B 1 64 ? 0.603 -16.609 -9.773 1 98.62 64 ILE B CA 1
ATOM 1409 C C . ILE B 1 64 ? 0.874 -15.141 -10.062 1 98.62 64 ILE B C 1
ATOM 1411 O O . ILE B 1 64 ? 1.62 -14.812 -10.984 1 98.62 64 ILE B O 1
ATOM 1415 N N . LEU B 1 65 ? 0.25 -14.266 -9.297 1 98.69 65 LEU B N 1
ATOM 1416 C CA . LEU B 1 65 ? 0.333 -12.828 -9.492 1 98.69 65 LEU B CA 1
ATOM 1417 C C . LEU B 1 65 ? 1.178 -12.18 -8.398 1 98.69 65 LEU B C 1
ATOM 1419 O O . LEU B 1 65 ? 0.927 -12.383 -7.211 1 98.69 65 LEU B O 1
ATOM 1423 N N . ILE B 1 66 ? 2.162 -11.414 -8.82 1 98.81 66 ILE B N 1
ATOM 1424 C CA . ILE B 1 66 ? 3.039 -10.711 -7.891 1 98.81 66 ILE B CA 1
ATOM 1425 C C . ILE B 1 66 ? 2.672 -9.234 -7.855 1 98.81 66 ILE B C 1
ATOM 1427 O O . ILE B 1 66 ? 2.549 -8.594 -8.898 1 98.81 66 ILE B O 1
ATOM 1431 N N . TYR B 1 67 ? 2.438 -8.727 -6.711 1 98.69 67 TYR B N 1
ATOM 1432 C CA . TYR B 1 67 ? 2.266 -7.301 -6.465 1 98.69 67 TYR B CA 1
ATOM 1433 C C . TYR B 1 67 ? 3.457 -6.73 -5.707 1 98.69 67 TYR B C 1
ATOM 1435 O O . TYR B 1 67 ? 3.828 -7.238 -4.648 1 98.69 67 TYR B O 1
ATOM 1443 N N . ALA B 1 68 ? 4.055 -5.637 -6.195 1 98.44 68 ALA B N 1
ATOM 1444 C CA . ALA B 1 68 ? 5.25 -5.035 -5.602 1 98.44 68 ALA B CA 1
ATOM 1445 C C . ALA B 1 68 ? 5.035 -3.551 -5.324 1 98.44 68 ALA B C 1
ATOM 1447 O O . ALA B 1 68 ? 4.227 -2.898 -5.988 1 98.44 68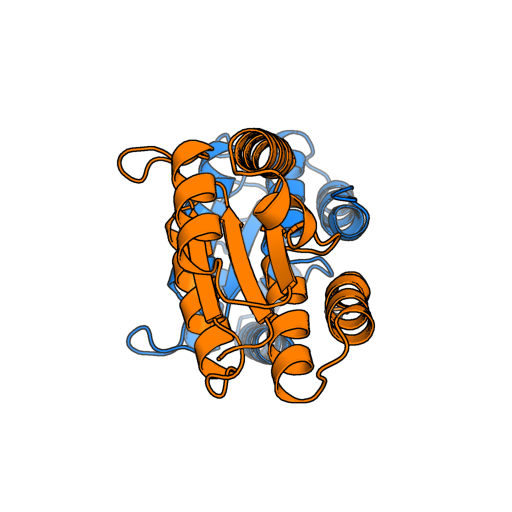 ALA B O 1
ATOM 1448 N N . ASP B 1 69 ? 5.734 -3.008 -4.395 1 96.62 69 ASP B N 1
ATOM 1449 C CA . ASP B 1 69 ? 5.504 -1.627 -3.984 1 96.62 69 ASP B CA 1
ATOM 1450 C C . ASP B 1 69 ? 6.402 -0.667 -4.762 1 96.62 69 ASP B C 1
ATOM 1452 O O . ASP B 1 69 ? 5.91 0.206 -5.48 1 96.62 69 ASP B O 1
ATOM 1456 N N . LEU B 1 70 ? 7.742 -0.683 -4.68 1 90.38 70 LEU B N 1
ATOM 1457 C CA . LEU B 1 70 ? 8.688 0.271 -5.25 1 90.38 70 LEU B CA 1
ATOM 1458 C C . LEU B 1 70 ? 9.555 -0.392 -6.316 1 90.38 70 LEU B C 1
ATOM 1460 O O . LEU B 1 70 ? 9.492 -1.608 -6.504 1 90.38 70 LEU B O 1
ATOM 1464 N N . GLY B 1 71 ? 10.336 0.356 -6.93 1 88.31 71 GLY B N 1
ATOM 1465 C CA . GLY B 1 71 ? 11.18 -0.109 -8.023 1 88.31 71 GLY B CA 1
ATOM 1466 C C . GLY B 1 71 ? 12.102 -1.244 -7.621 1 88.31 71 GLY B C 1
ATOM 1467 O O . GLY B 1 71 ? 12.141 -2.283 -8.281 1 88.31 71 GLY B O 1
ATOM 1468 N N . SER B 1 72 ? 12.711 -1.133 -6.508 1 90.88 72 SER B N 1
ATOM 1469 C CA . SER B 1 72 ? 13.672 -2.16 -6.121 1 90.88 72 SER B CA 1
ATOM 1470 C C . SER B 1 72 ? 12.977 -3.492 -5.855 1 90.88 72 SER B C 1
ATOM 1472 O O . SER B 1 72 ? 13.57 -4.555 -6.035 1 90.88 72 SER B O 1
ATOM 1474 N N . SER B 1 73 ? 11.797 -3.4 -5.34 1 95.19 73 SER B N 1
ATOM 1475 C CA . SER B 1 73 ? 11.047 -4.629 -5.109 1 95.19 73 SER B CA 1
ATOM 1476 C C . SER B 1 73 ? 10.719 -5.332 -6.422 1 95.19 73 SER B C 1
ATOM 1478 O O . SER B 1 73 ? 10.602 -6.559 -6.461 1 95.19 73 SER B O 1
ATOM 1480 N N . ILE B 1 74 ? 10.586 -4.566 -7.453 1 95.75 74 ILE B N 1
ATOM 1481 C CA . ILE B 1 74 ? 10.32 -5.117 -8.781 1 95.75 74 ILE B CA 1
ATOM 1482 C C . ILE B 1 74 ? 11.547 -5.891 -9.266 1 95.75 74 ILE B C 1
ATOM 1484 O O . ILE B 1 74 ? 11.43 -7.027 -9.734 1 95.75 74 ILE B O 1
ATOM 1488 N N . LEU B 1 75 ? 12.711 -5.32 -9.094 1 95 75 LEU B N 1
ATOM 1489 C CA . LEU B 1 75 ? 13.945 -5.988 -9.484 1 95 75 LEU B CA 1
ATOM 1490 C C . LEU B 1 75 ? 14.133 -7.289 -8.711 1 95 75 LEU B C 1
ATOM 1492 O O . LEU B 1 75 ? 14.555 -8.297 -9.281 1 95 75 LEU B O 1
ATOM 1496 N N . SER B 1 76 ? 13.836 -7.254 -7.434 1 97.12 76 SER B N 1
ATOM 1497 C CA . SER B 1 76 ? 13.945 -8.445 -6.602 1 97.12 76 SER B CA 1
ATOM 1498 C C . SER B 1 76 ? 12.977 -9.531 -7.055 1 97.12 76 SER B C 1
ATOM 1500 O O . SER B 1 76 ? 13.328 -10.719 -7.059 1 97.12 76 SER B O 1
ATOM 1502 N N . ALA B 1 77 ? 11.82 -9.117 -7.391 1 97.69 77 ALA B N 1
ATOM 1503 C CA . ALA B 1 77 ? 10.836 -10.07 -7.898 1 97.69 77 ALA B CA 1
ATOM 1504 C C . ALA B 1 77 ? 11.305 -10.711 -9.203 1 97.69 77 ALA B C 1
ATOM 1506 O O . ALA B 1 77 ? 11.195 -11.922 -9.383 1 97.69 77 ALA B O 1
ATOM 1507 N N . GLU B 1 78 ? 11.828 -9.883 -10.078 1 97.19 78 GLU B N 1
ATOM 1508 C CA . GLU B 1 78 ? 12.352 -10.391 -11.344 1 97.19 78 GLU B CA 1
ATOM 1509 C C . GLU B 1 78 ? 13.484 -11.383 -11.117 1 97.19 78 GLU B C 1
ATOM 1511 O O . GLU B 1 78 ? 13.547 -12.422 -11.773 1 97.19 78 GLU B O 1
ATOM 1516 N N . THR B 1 79 ? 14.352 -11.055 -10.227 1 97.94 79 THR B N 1
ATOM 1517 C CA . THR B 1 79 ? 15.453 -11.953 -9.875 1 97.94 79 THR B CA 1
ATOM 1518 C C . THR B 1 79 ? 14.922 -13.281 -9.344 1 97.94 79 THR B C 1
ATOM 1520 O O . THR B 1 79 ? 15.422 -14.344 -9.703 1 97.94 79 THR B O 1
ATOM 1523 N N . ALA B 1 80 ? 13.922 -13.195 -8.453 1 98.19 80 ALA B N 1
ATOM 1524 C CA . ALA B 1 80 ? 13.305 -14.398 -7.914 1 98.19 80 ALA B CA 1
ATOM 1525 C C . ALA B 1 80 ? 12.734 -15.273 -9.031 1 98.19 80 ALA B C 1
ATOM 1527 O O . ALA B 1 80 ? 12.883 -16.5 -9.008 1 98.19 80 ALA B O 1
ATOM 1528 N N . ILE B 1 81 ? 12.055 -14.656 -10 1 98 81 ILE B N 1
ATOM 1529 C CA . ILE B 1 81 ? 11.445 -15.367 -11.117 1 98 81 ILE B CA 1
ATOM 1530 C C . ILE B 1 81 ? 12.523 -16.062 -11.938 1 98 81 ILE B C 1
ATOM 1532 O O . ILE B 1 81 ? 12.328 -17.188 -12.406 1 98 81 ILE B O 1
ATOM 1536 N N . ASP B 1 82 ? 13.672 -15.438 -12.102 1 97.56 82 ASP B N 1
ATOM 1537 C CA . ASP B 1 82 ? 14.789 -16.016 -12.844 1 97.56 82 ASP B CA 1
ATOM 1538 C C . ASP B 1 82 ? 15.344 -17.25 -12.133 1 97.56 82 ASP B C 1
ATOM 1540 O O . ASP B 1 82 ? 16.016 -18.078 -12.758 1 97.56 82 ASP B O 1
ATOM 1544 N N . LEU B 1 83 ? 15.102 -17.359 -10.859 1 97.38 83 LEU B N 1
ATOM 1545 C CA . LEU B 1 83 ? 15.719 -18.406 -10.031 1 97.38 83 LEU B CA 1
ATOM 1546 C C . LEU B 1 83 ? 14.828 -19.641 -9.953 1 97.38 83 LEU B C 1
ATOM 1548 O O . LEU B 1 83 ? 15.266 -20.703 -9.516 1 97.38 83 LEU B O 1
ATOM 1552 N N . ILE B 1 84 ? 13.562 -19.516 -10.32 1 97.69 84 ILE B N 1
ATOM 1553 C CA . ILE B 1 84 ? 12.664 -20.656 -10.195 1 97.69 84 ILE B CA 1
ATOM 1554 C C . ILE B 1 84 ? 12.609 -21.422 -11.508 1 97.69 84 ILE B C 1
ATOM 1556 O O . ILE B 1 84 ? 13.141 -20.969 -12.523 1 97.69 84 ILE B O 1
ATOM 1560 N N . ASP B 1 85 ? 11.992 -22.625 -11.43 1 96.81 85 ASP B N 1
ATOM 1561 C CA . ASP B 1 85 ? 11.852 -23.5 -12.594 1 96.81 85 ASP B CA 1
ATOM 1562 C C . ASP B 1 85 ? 11.062 -22.797 -13.703 1 96.81 85 ASP B C 1
ATOM 1564 O O . ASP B 1 85 ? 10.07 -22.109 -13.43 1 96.81 85 ASP B O 1
ATOM 1568 N N . GLU B 1 86 ? 11.445 -23.078 -14.945 1 96.69 86 GLU B N 1
ATOM 1569 C CA . GLU B 1 86 ? 10.852 -22.422 -16.109 1 96.69 86 GLU B CA 1
ATOM 1570 C C . GLU B 1 86 ? 9.344 -22.672 -16.156 1 96.69 86 GLU B C 1
ATOM 1572 O O . GLU B 1 86 ? 8.578 -21.766 -16.5 1 96.69 86 GLU B O 1
ATOM 1577 N N . ASP B 1 87 ? 8.93 -23.906 -15.875 1 97.44 87 ASP B N 1
ATOM 1578 C CA . ASP B 1 87 ? 7.512 -24.234 -15.906 1 97.44 87 ASP B CA 1
ATOM 1579 C C . ASP B 1 87 ? 6.73 -23.391 -14.898 1 97.44 87 ASP B C 1
ATOM 1581 O O . ASP B 1 87 ? 5.613 -22.953 -15.18 1 97.44 87 ASP B O 1
ATOM 1585 N N . LEU B 1 88 ? 7.285 -23.266 -13.727 1 98.12 88 LEU B N 1
ATOM 1586 C CA . LEU B 1 88 ? 6.668 -22.422 -12.703 1 98.12 88 LEU B CA 1
ATOM 1587 C C . LEU B 1 88 ? 6.672 -20.953 -13.109 1 98.12 88 LEU B C 1
ATOM 1589 O O . LEU B 1 88 ? 5.676 -20.25 -12.93 1 98.12 88 LEU B O 1
ATOM 1593 N N . ALA B 1 89 ? 7.785 -20.453 -13.672 1 98.12 89 ALA B N 1
ATOM 1594 C CA . ALA B 1 89 ? 7.941 -19.062 -14.086 1 98.12 89 ALA B CA 1
ATOM 1595 C C . ALA B 1 89 ? 6.875 -18.672 -15.109 1 98.12 89 ALA B C 1
ATOM 1597 O O . ALA B 1 89 ? 6.441 -17.531 -15.156 1 98.12 89 ALA B O 1
ATOM 1598 N N . GLU B 1 90 ? 6.441 -19.641 -15.883 1 97.38 90 GLU B N 1
ATOM 1599 C CA . GLU B 1 90 ? 5.449 -19.391 -16.922 1 97.38 90 GLU B CA 1
ATOM 1600 C C . GLU B 1 90 ? 4.105 -18.984 -16.312 1 97.38 90 GLU B C 1
ATOM 1602 O O . GLU B 1 90 ? 3.291 -18.344 -16.969 1 97.38 90 GLU B O 1
ATOM 1607 N N . LYS B 1 91 ? 3.867 -19.375 -15.078 1 97.56 91 LYS B N 1
ATOM 1608 C CA . LYS B 1 91 ? 2.609 -19.109 -14.383 1 97.56 91 LYS B CA 1
ATOM 1609 C C . LYS B 1 91 ? 2.645 -17.766 -13.68 1 97.56 91 LYS B C 1
ATOM 1611 O O . LYS B 1 91 ? 1.621 -17.281 -13.188 1 97.56 91 LYS B O 1
ATOM 1616 N N . VAL B 1 92 ? 3.83 -17.156 -13.656 1 98.44 92 VAL B N 1
ATOM 1617 C CA . VAL B 1 92 ? 4.051 -16 -12.773 1 98.44 92 VAL B CA 1
ATOM 1618 C C . VAL B 1 92 ? 3.93 -14.711 -13.578 1 98.44 92 VAL B C 1
ATOM 1620 O O . VAL B 1 92 ? 4.484 -14.602 -14.672 1 98.44 92 VAL B O 1
ATOM 1623 N N . GLN B 1 93 ? 3.213 -13.781 -13.078 1 97.69 93 GLN B N 1
ATOM 1624 C CA . GLN B 1 93 ? 3.096 -12.469 -13.695 1 97.69 93 GLN B CA 1
ATOM 1625 C C . GLN B 1 93 ? 3.242 -11.359 -12.656 1 97.69 93 GLN B C 1
ATOM 1627 O O . GLN B 1 93 ? 2.639 -11.422 -11.586 1 97.69 93 GLN B O 1
ATOM 1632 N N . LEU B 1 94 ? 4.082 -10.43 -12.984 1 97.94 94 LEU B N 1
ATOM 1633 C CA . LEU B 1 94 ? 4.156 -9.188 -12.227 1 97.94 94 LEU B CA 1
ATOM 1634 C C . LEU B 1 94 ? 3.039 -8.234 -12.633 1 97.94 94 LEU B C 1
ATOM 1636 O O . LEU B 1 94 ? 2.957 -7.832 -13.797 1 97.94 94 LEU B O 1
ATOM 1640 N N . VAL B 1 95 ? 2.188 -7.844 -11.711 1 98.19 95 VAL B N 1
ATOM 1641 C CA . VAL B 1 95 ? 1.015 -7.031 -12.008 1 98.19 95 VAL B CA 1
ATOM 1642 C C . VAL B 1 95 ? 1.376 -5.551 -11.922 1 98.19 95 VAL B C 1
ATOM 1644 O O . VAL B 1 95 ? 2.006 -5.113 -10.953 1 98.19 95 VAL B O 1
ATOM 1647 N N . ASP B 1 96 ? 0.968 -4.797 -12.922 1 97.69 96 ASP B N 1
ATOM 1648 C CA . ASP B 1 96 ? 1.248 -3.365 -12.992 1 97.69 96 ASP B CA 1
ATOM 1649 C C . ASP B 1 96 ? 0.184 -2.561 -12.25 1 97.69 96 ASP B C 1
ATOM 1651 O O . ASP B 1 96 ? -0.655 -1.907 -12.867 1 97.69 96 ASP B O 1
ATOM 1655 N N . ALA B 1 97 ? 0.249 -2.551 -10.938 1 97.81 97 ALA B N 1
ATOM 1656 C CA . ALA B 1 97 ? -0.754 -1.905 -10.094 1 97.81 97 ALA B CA 1
ATOM 1657 C C . ALA B 1 97 ? -0.142 -1.427 -8.781 1 97.81 97 ALA B C 1
ATOM 1659 O O . ALA B 1 97 ? 0.907 -1.92 -8.359 1 97.81 97 ALA B O 1
ATOM 1660 N N . PRO B 1 98 ? -0.739 -0.37 -8.133 1 97.75 98 PRO B N 1
ATOM 1661 C CA . PRO B 1 98 ? -0.316 -0.041 -6.77 1 97.75 98 PRO B CA 1
ATOM 1662 C C . PRO B 1 98 ? -0.469 -1.215 -5.805 1 97.75 98 PRO B C 1
ATOM 1664 O O . PRO B 1 98 ? -1.445 -1.965 -5.891 1 97.75 98 PRO B O 1
ATOM 1667 N N . ILE B 1 99 ? 0.467 -1.357 -4.906 1 98.44 99 ILE B N 1
ATOM 1668 C CA . ILE B 1 99 ? 0.603 -2.631 -4.207 1 98.44 99 ILE B CA 1
ATOM 1669 C C . ILE B 1 99 ? -0.646 -2.896 -3.369 1 98.44 99 ILE B C 1
ATOM 1671 O O . ILE B 1 99 ? -1.222 -3.984 -3.428 1 98.44 99 ILE B O 1
ATOM 1675 N N . VAL B 1 100 ? -1.209 -1.957 -2.564 1 98.44 100 VAL B N 1
ATOM 1676 C CA . VAL B 1 100 ? -2.307 -2.209 -1.638 1 98.44 100 VAL B CA 1
ATOM 1677 C C . VAL B 1 100 ? -3.631 -2.23 -2.398 1 98.44 100 VAL B C 1
ATOM 1679 O O . VAL B 1 100 ? -4.344 -3.238 -2.391 1 98.44 100 VAL B O 1
ATOM 1682 N N . GLU B 1 101 ? -3.885 -1.197 -3.148 1 97.94 101 GLU B N 1
ATOM 1683 C CA . GLU B 1 101 ? -5.156 -1.065 -3.854 1 97.94 101 GLU B CA 1
ATOM 1684 C C . GLU B 1 101 ? -5.289 -2.117 -4.953 1 97.94 101 GLU B C 1
ATOM 1686 O O . GLU B 1 101 ? -6.359 -2.703 -5.129 1 97.94 101 GLU B O 1
ATOM 1691 N N . GLY B 1 102 ? -4.18 -2.342 -5.68 1 98.06 102 GLY B N 1
ATOM 1692 C CA . GLY B 1 102 ? -4.203 -3.334 -6.742 1 98.06 102 GLY B CA 1
ATOM 1693 C C . GLY B 1 102 ? -4.406 -4.75 -6.23 1 98.06 102 GLY B C 1
ATOM 1694 O O . GLY B 1 102 ? -5.199 -5.508 -6.797 1 98.06 102 GLY B O 1
ATOM 1695 N N . ALA B 1 103 ? -3.619 -5.129 -5.184 1 98.38 103 ALA B N 1
ATOM 1696 C CA . ALA B 1 103 ? -3.754 -6.469 -4.617 1 98.38 103 ALA B CA 1
ATOM 1697 C C . ALA B 1 103 ? -5.168 -6.707 -4.098 1 98.38 103 ALA B C 1
ATOM 1699 O O . ALA B 1 103 ? -5.742 -7.777 -4.309 1 98.38 103 ALA B O 1
ATOM 1700 N N . LEU B 1 104 ? -5.754 -5.703 -3.414 1 97.44 104 LEU B N 1
ATOM 1701 C CA . LEU B 1 104 ? -7.113 -5.828 -2.908 1 97.44 104 LEU B CA 1
ATOM 1702 C C . LEU B 1 104 ? -8.102 -6.047 -4.051 1 97.44 104 LEU B C 1
ATOM 1704 O O . LEU B 1 104 ? -8.898 -6.988 -4.012 1 97.44 104 LEU B O 1
ATOM 1708 N N . ALA B 1 105 ? -8.016 -5.219 -5.059 1 97.44 105 ALA B N 1
ATOM 1709 C CA . ALA B 1 105 ? -8.898 -5.336 -6.215 1 97.44 105 ALA B CA 1
ATOM 1710 C C . ALA B 1 105 ? -8.742 -6.691 -6.891 1 97.44 105 ALA B C 1
ATOM 1712 O O . ALA B 1 105 ? -9.734 -7.324 -7.262 1 97.44 105 ALA B O 1
ATOM 1713 N N . GLY B 1 106 ? -7.488 -7.105 -7.074 1 97.88 106 GLY B N 1
ATOM 1714 C CA . GLY B 1 106 ? -7.215 -8.375 -7.719 1 97.88 106 GLY B CA 1
ATOM 1715 C C . GLY B 1 106 ? -7.77 -9.57 -6.957 1 97.88 106 GLY B C 1
ATOM 1716 O O . GLY B 1 106 ? -8.414 -10.438 -7.543 1 97.88 106 GLY B O 1
ATOM 171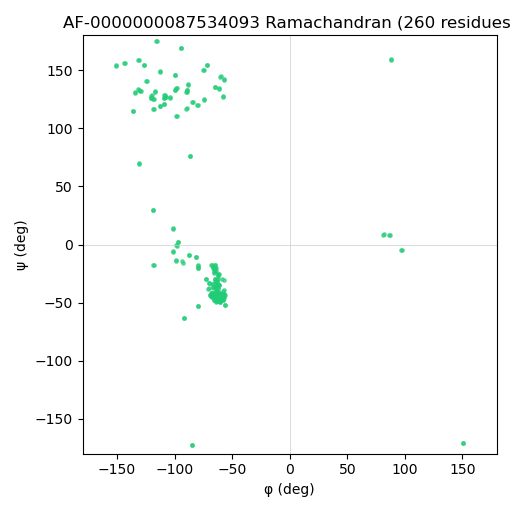7 N N . VAL B 1 107 ? -7.531 -9.594 -5.621 1 97.75 107 VAL B N 1
ATOM 1718 C CA . VAL B 1 107 ? -8 -10.711 -4.805 1 97.75 107 VAL B CA 1
ATOM 1719 C C . VAL B 1 107 ? -9.523 -10.75 -4.812 1 97.75 107 VAL B C 1
ATOM 1721 O O . VAL B 1 107 ? -10.125 -11.812 -5.004 1 97.75 107 VAL B O 1
ATOM 1724 N N . VAL B 1 108 ? -10.203 -9.578 -4.617 1 96.56 108 VAL B N 1
ATOM 1725 C CA . VAL B 1 108 ? -11.664 -9.516 -4.645 1 96.56 108 VAL B CA 1
ATOM 1726 C C . VAL B 1 108 ? -12.18 -10.039 -5.984 1 96.56 108 VAL B C 1
ATOM 1728 O O . VAL B 1 108 ? -13.102 -10.859 -6.027 1 96.56 108 VAL B O 1
ATOM 1731 N N . GLN B 1 109 ? -11.578 -9.594 -7.09 1 97.25 109 GLN B N 1
ATOM 1732 C CA . GLN B 1 109 ? -11.992 -10.039 -8.414 1 97.25 109 GLN B CA 1
ATOM 1733 C C . GLN B 1 109 ? -11.742 -11.539 -8.602 1 97.25 109 GLN B C 1
ATOM 1735 O O . GLN B 1 109 ? -12.523 -12.227 -9.258 1 97.25 109 GLN B O 1
ATOM 1740 N N . GLY B 1 110 ? -10.625 -12.055 -8.016 1 96.69 110 GLY B N 1
ATOM 1741 C CA . GLY B 1 110 ? -10.266 -13.461 -8.125 1 96.69 110 GLY B CA 1
ATOM 1742 C C . GLY B 1 110 ? -11.242 -14.383 -7.426 1 96.69 110 GLY B C 1
ATOM 1743 O O . GLY B 1 110 ? -11.266 -15.586 -7.691 1 96.69 110 GLY B O 1
ATOM 1744 N N . THR B 1 111 ? -12.047 -13.812 -6.488 1 95.44 111 THR B N 1
ATOM 1745 C CA . THR B 1 111 ? -13.047 -14.625 -5.805 1 95.44 111 THR B CA 1
ATOM 1746 C C . THR B 1 111 ? -14.281 -14.82 -6.684 1 95.44 111 THR B C 1
ATOM 1748 O O . THR B 1 111 ? -15.078 -15.727 -6.453 1 95.44 111 THR B O 1
ATOM 1751 N N . ILE B 1 112 ? -14.461 -13.953 -7.754 1 94.81 112 ILE B N 1
ATOM 1752 C CA . ILE B 1 112 ? -15.711 -14.008 -8.5 1 94.81 112 ILE B CA 1
ATOM 1753 C C . ILE B 1 112 ? -15.43 -14.367 -9.961 1 94.81 112 ILE B C 1
ATOM 1755 O O . ILE B 1 112 ? -16.344 -14.688 -10.719 1 94.81 112 ILE B O 1
ATOM 1759 N N . SER B 1 113 ? -14.203 -14.219 -10.391 1 95.25 113 SER B N 1
ATOM 1760 C CA . SER B 1 113 ? -13.82 -14.523 -11.766 1 95.25 113 SER B CA 1
ATOM 1761 C C . SER B 1 113 ? -12.672 -15.531 -11.812 1 95.25 113 SER B C 1
ATOM 1763 O O . SER B 1 113 ? -11.75 -15.469 -10.992 1 95.25 113 SER B O 1
ATOM 1765 N N . ASP B 1 114 ? -12.766 -16.453 -12.797 1 94.38 114 ASP B N 1
ATOM 1766 C CA . ASP B 1 114 ? -11.688 -17.422 -13.008 1 94.38 114 ASP B CA 1
ATOM 1767 C C . ASP B 1 114 ? -10.773 -16.969 -14.141 1 94.38 114 ASP B C 1
ATOM 1769 O O . ASP B 1 114 ? -9.805 -17.656 -14.477 1 94.38 114 ASP B O 1
ATOM 1773 N N . ASP B 1 115 ? -11.07 -15.922 -14.688 1 97 115 ASP B N 1
ATOM 1774 C CA . ASP B 1 115 ? -10.281 -15.391 -15.789 1 97 115 ASP B CA 1
ATOM 1775 C C . ASP B 1 115 ? -9.164 -14.477 -15.273 1 97 115 ASP B C 1
ATOM 1777 O O . ASP B 1 115 ? -9.43 -13.391 -14.758 1 97 115 ASP B O 1
ATOM 1781 N N . VAL B 1 116 ? -7.91 -14.93 -15.539 1 97.38 116 VAL B N 1
ATOM 1782 C CA . VAL B 1 116 ? -6.758 -14.195 -15.023 1 97.38 116 VAL B CA 1
ATOM 1783 C C . VAL B 1 116 ? -6.715 -12.797 -15.633 1 97.38 116 VAL B C 1
ATOM 1785 O O . VAL B 1 116 ? -6.305 -11.836 -14.977 1 97.38 116 VAL B O 1
ATOM 1788 N N . ALA B 1 117 ? -7.172 -12.672 -16.844 1 98 117 ALA B N 1
ATOM 1789 C CA . ALA B 1 117 ? -7.184 -11.367 -17.5 1 98 117 ALA B CA 1
ATOM 1790 C C . ALA B 1 117 ? -8.109 -10.398 -16.766 1 98 117 ALA B C 1
ATOM 1792 O O . ALA B 1 117 ? -7.801 -9.211 -16.641 1 98 117 ALA B O 1
ATOM 1793 N N . ASP B 1 118 ? -9.242 -10.898 -16.25 1 98 118 ASP B N 1
ATOM 1794 C CA . ASP B 1 118 ? -10.172 -10.102 -15.453 1 98 118 ASP B CA 1
ATOM 1795 C C . ASP B 1 118 ? -9.523 -9.641 -14.148 1 98 118 ASP B C 1
ATOM 1797 O O . ASP B 1 118 ? -9.703 -8.492 -13.734 1 98 118 ASP B O 1
ATOM 1801 N N . VAL B 1 119 ? -8.789 -10.531 -13.547 1 98.12 119 VAL B N 1
ATOM 1802 C CA . VAL B 1 119 ? -8.164 -10.266 -12.258 1 98.12 119 VAL B CA 1
ATOM 1803 C C . VAL B 1 119 ? -7.07 -9.211 -12.43 1 98.12 119 VAL B C 1
ATOM 1805 O O . VAL B 1 119 ? -7.004 -8.242 -11.664 1 98.12 119 VAL B O 1
ATOM 1808 N N . ILE B 1 120 ? -6.262 -9.352 -13.461 1 98.38 120 ILE B N 1
ATOM 1809 C CA . ILE B 1 120 ? -5.184 -8.406 -13.75 1 98.38 120 ILE B CA 1
ATOM 1810 C C . ILE B 1 120 ? -5.773 -7.039 -14.086 1 98.38 120 ILE B C 1
ATOM 1812 O O . ILE B 1 120 ? -5.301 -6.016 -13.586 1 98.38 120 ILE B O 1
ATOM 1816 N N . LYS B 1 121 ? -6.82 -7.043 -14.859 1 98.38 121 LYS B N 1
ATOM 1817 C CA . LYS B 1 121 ? -7.461 -5.785 -15.242 1 98.38 121 LYS B CA 1
ATOM 1818 C C . LYS B 1 121 ? -8.008 -5.055 -14.016 1 98.38 121 LYS B C 1
ATOM 1820 O O . LYS B 1 121 ? -7.828 -3.84 -13.883 1 98.38 121 LYS B O 1
ATOM 1825 N N . ALA B 1 122 ? -8.703 -5.754 -13.172 1 98.19 122 ALA B N 1
ATOM 1826 C CA . ALA B 1 122 ? -9.219 -5.16 -11.938 1 98.19 122 ALA B CA 1
ATOM 1827 C C . ALA B 1 122 ? -8.094 -4.559 -11.102 1 98.19 122 ALA B C 1
ATOM 1829 O O . ALA B 1 122 ? -8.242 -3.469 -10.547 1 98.19 122 ALA B O 1
ATOM 1830 N N . SER B 1 123 ? -6.965 -5.285 -10.984 1 98.31 123 SER B N 1
ATOM 1831 C CA . SER B 1 123 ? -5.805 -4.812 -10.234 1 98.31 123 SER B CA 1
ATOM 1832 C C . SER B 1 123 ? -5.254 -3.52 -10.836 1 98.31 123 SER B C 1
ATOM 1834 O O . SER B 1 123 ? -5.004 -2.555 -10.109 1 98.31 123 SER B O 1
ATOM 1836 N N . GLU B 1 124 ? -5.094 -3.539 -12.133 1 97.94 124 GLU B N 1
ATOM 1837 C CA . GLU B 1 124 ? -4.527 -2.389 -12.828 1 97.94 124 GLU B CA 1
ATOM 1838 C C . GLU B 1 124 ? -5.457 -1.182 -12.75 1 97.94 124 GLU B C 1
ATOM 1840 O O . GLU B 1 124 ? -5 -0.047 -12.602 1 97.94 124 GLU B O 1
ATOM 1845 N N . ASP B 1 125 ? -6.754 -1.421 -12.82 1 97.38 125 ASP B N 1
ATOM 1846 C CA . ASP B 1 125 ? -7.754 -0.356 -12.773 1 97.38 125 ASP B CA 1
ATOM 1847 C C . ASP B 1 125 ? -7.754 0.333 -11.406 1 97.38 125 ASP B C 1
ATOM 1849 O O . ASP B 1 125 ? -8.25 1.453 -11.273 1 97.38 125 ASP B O 1
ATOM 1853 N N . ALA B 1 126 ? -7.227 -0.322 -10.438 1 96.38 126 ALA B N 1
ATOM 1854 C CA . ALA B 1 126 ? -7.207 0.226 -9.086 1 96.38 126 ALA B CA 1
ATOM 1855 C C . ALA B 1 126 ? -6.398 1.519 -9.023 1 96.38 126 ALA B C 1
ATOM 1857 O O . ALA B 1 126 ? -6.605 2.35 -8.141 1 96.38 126 ALA B O 1
ATOM 1858 N N . ARG B 1 127 ? -5.43 1.706 -9.969 1 95.19 127 ARG B N 1
ATOM 1859 C CA . ARG B 1 127 ? -4.641 2.934 -10.016 1 95.19 127 ARG B CA 1
ATOM 1860 C C . ARG B 1 127 ? -5.52 4.137 -10.336 1 95.19 127 ARG B C 1
ATOM 1862 O O . ARG B 1 127 ? -5.168 5.273 -10 1 95.19 127 ARG B O 1
ATOM 1869 N N . ASN B 1 128 ? -6.715 3.873 -10.859 1 93.62 128 ASN B N 1
ATOM 1870 C CA . ASN B 1 128 ? -7.598 4.949 -11.305 1 93.62 128 ASN B CA 1
ATOM 1871 C C . ASN B 1 128 ? -8.633 5.297 -10.242 1 93.62 128 ASN B C 1
ATOM 1873 O O . ASN B 1 128 ? -9.508 6.137 -10.469 1 93.62 128 ASN B O 1
ATOM 1877 N N . VAL B 1 129 ? -8.539 4.629 -9.141 1 90.12 129 VAL B N 1
ATOM 1878 C CA . VAL B 1 129 ? -9.461 4.953 -8.055 1 90.12 129 VAL B CA 1
ATOM 1879 C C . VAL B 1 129 ? -9.047 6.27 -7.398 1 90.12 129 VAL B C 1
ATOM 1881 O O . VAL B 1 129 ? -7.898 6.422 -6.969 1 90.12 129 VAL B O 1
ATOM 1884 N N . HIS B 1 130 ? -10 7.16 -7.375 1 91.5 130 HIS B N 1
ATOM 1885 C CA . HIS B 1 130 ? -9.719 8.477 -6.82 1 91.5 130 HIS B CA 1
ATOM 1886 C C . HIS B 1 130 ? -10.227 8.594 -5.387 1 91.5 130 HIS B C 1
ATOM 1888 O O . HIS B 1 130 ? -11.227 7.965 -5.027 1 91.5 130 HIS B O 1
ATOM 1894 N N . LYS B 1 131 ? -9.539 9.328 -4.527 1 89.31 131 LYS B N 1
ATOM 1895 C CA . LYS B 1 131 ? -9.828 9.461 -3.104 1 89.31 131 LYS B CA 1
ATOM 1896 C C . LYS B 1 131 ? -10.594 10.75 -2.818 1 89.31 131 LYS B C 1
ATOM 1898 O O . LYS B 1 131 ? -11.023 10.992 -1.687 1 89.31 131 LYS B O 1
ATOM 1903 N N . ASN B 1 132 ? -10.648 11.602 -3.643 1 77.94 132 ASN B N 1
ATOM 1904 C CA . ASN B 1 132 ? -11.352 12.875 -3.521 1 77.94 132 ASN B CA 1
ATOM 1905 C C . ASN B 1 132 ? -11.82 13.391 -4.879 1 77.94 132 ASN B C 1
ATOM 1907 O O . ASN B 1 132 ? -11.336 12.938 -5.918 1 77.94 132 ASN B O 1
#

Solvent-accessible surface area (backbone atoms only — not comparable to full-atom values): 12934 Å² total; per-residue (Å²): 128,39,52,35,17,35,37,31,33,22,41,26,33,37,31,14,47,22,46,45,55,55,42,50,75,64,41,85,68,40,53,44,74,39,56,34,27,10,21,83,93,63,37,80,29,61,38,33,66,53,38,32,53,42,53,59,74,37,60,82,25,68,33,31,41,35,31,31,56,52,70,67,36,43,54,33,47,52,52,16,46,71,71,46,56,68,76,61,40,72,34,50,41,78,49,58,28,45,37,66,49,8,48,40,36,20,51,49,37,42,64,77,40,90,46,66,68,59,18,53,48,42,10,38,52,36,45,70,63,72,72,113,127,39,53,35,17,36,39,31,33,20,42,26,33,38,30,14,46,22,47,43,55,55,40,50,74,64,41,84,66,41,53,44,74,38,56,32,28,10,20,84,92,63,38,80,30,61,37,33,66,52,38,33,53,45,53,60,75,38,61,81,25,68,33,32,40,34,30,31,56,53,72,68,38,42,54,32,48,51,54,16,47,72,71,46,57,68,76,61,40,72,33,49,42,79,48,55,29,46,38,66,50,8,47,40,37,20,50,50,38,41,65,77,40,90,47,66,68,60,20,53,48,41,10,38,52,36,46,72,63,72,70,113